Protein AF-A0AAC9S622-F1 (afdb_monomer)

pLDDT: mean 90.51, std 11.42, range [41.97, 98.75]

Secondary structure (DSSP, 8-state):
---HHHHHHHHHHHHHHHHHHHHHHS-SSPPPHHHHHHHHHHHHHHHHHHHHHHHHHTT-HHHHHHHHHHHHHHHHHHHHGGG-TTHHHHHHHHHTTSS-GGG-EEEETTEEEE--HHHHHHHHHHH-THHHHHHHHHHHHHTT-THHHHHHEEEEETTTTEEEE---SS-SS--GGGGHHHHHHHHHHHHHHHHHHHHHHHHTSPPPPP-PPP---

Solvent-accessible surface area (backbone atoms only — not comparable to full-atom values): 12354 Å² total; per-residue (Å²): 134,89,48,63,67,54,54,52,48,49,44,52,50,51,53,52,52,48,56,65,45,45,70,67,71,59,67,90,72,92,84,38,53,43,44,53,52,50,51,51,47,52,52,49,52,54,52,42,49,57,50,30,51,51,23,57,76,57,37,20,60,64,65,24,36,32,39,41,36,56,48,49,52,49,37,30,57,60,68,43,53,85,53,36,82,60,45,55,60,55,35,47,35,42,76,68,68,73,46,55,72,48,71,38,53,29,77,55,97,91,36,84,42,58,47,28,70,70,50,31,47,54,59,48,21,76,82,40,63,68,49,52,59,52,44,56,66,18,42,40,56,68,43,98,40,74,64,58,55,61,56,24,48,46,47,75,39,80,91,79,71,43,77,42,72,48,94,62,88,43,56,42,85,70,58,64,73,79,50,46,63,63,51,50,54,42,41,52,49,51,50,51,33,55,54,48,53,61,63,46,56,70,62,35,54,79,78,78,79,78,81,70,78,76,80,84,122

Sequence (217 aa):
MTTLKNRLTAIHGQEREFIKTANQDFTPGSMYLTHMFLLGAGQRTLSQSRGFRKMIEGKNFPSATILLRTQIDTAMRIHALPLIQDREDSMGRLMANQVQFDRLTTLEDGKQVRLTDAYLRKHLSMQYPWIDKVYAETSDFVHLSFRHLWTAIARVDDNTRTAHFMLSARDANRNEAEYFEVCEAFFEVSKIIYKMLRLSWGLARPPPPEESPATVS

Radius of gyration: 21.35 Å; Cα contacts (8 Å, |Δi|>4): 215; chains: 1; bounding box: 60×39×78 Å

Mean predicted aligned error: 5.94 Å

Structure (mmCIF, N/CA/C/O backbone):
data_AF-A0AAC9S622-F1
#
_entry.id   AF-A0AAC9S622-F1
#
loop_
_atom_site.group_PDB
_atom_site.id
_atom_site.type_symbol
_atom_site.label_atom_id
_atom_site.label_alt_id
_atom_site.label_comp_id
_atom_site.label_asym_id
_atom_site.label_entity_id
_atom_site.label_seq_id
_atom_site.pdbx_PDB_ins_code
_atom_site.Cartn_x
_atom_site.Cartn_y
_atom_site.Cartn_z
_atom_site.occupancy
_atom_site.B_iso_or_equiv
_atom_site.auth_seq_id
_atom_site.auth_comp_id
_atom_site.auth_asym_id
_atom_site.auth_atom_id
_atom_site.pdbx_PDB_model_num
ATOM 1 N N . MET A 1 1 ? 0.449 13.069 24.393 1.00 54.16 1 MET A N 1
ATOM 2 C CA . MET A 1 1 ? -0.160 11.851 23.813 1.00 54.16 1 MET A CA 1
ATOM 3 C C . MET A 1 1 ? -0.505 12.116 22.356 1.00 54.16 1 MET A C 1
ATOM 5 O O . MET A 1 1 ? -1.114 13.140 22.068 1.00 54.16 1 MET A O 1
ATOM 9 N N . THR A 1 2 ? -0.081 11.250 21.438 1.00 77.25 2 THR A N 1
ATOM 10 C CA . THR A 1 2 ? -0.393 11.361 20.004 1.00 77.25 2 THR A CA 1
ATOM 11 C C . THR A 1 2 ? -1.820 10.862 19.771 1.00 77.25 2 THR A C 1
ATOM 13 O O . THR A 1 2 ? -2.114 9.715 20.085 1.00 77.25 2 THR A O 1
ATOM 16 N N . THR A 1 3 ? -2.720 11.715 19.278 1.00 93.00 3 THR A N 1
ATOM 17 C CA . THR A 1 3 ? -4.131 11.358 19.021 1.00 93.00 3 THR A CA 1
ATOM 18 C C . THR A 1 3 ? -4.304 10.707 17.648 1.00 93.00 3 THR A C 1
ATOM 20 O O . THR A 1 3 ? -3.427 10.845 16.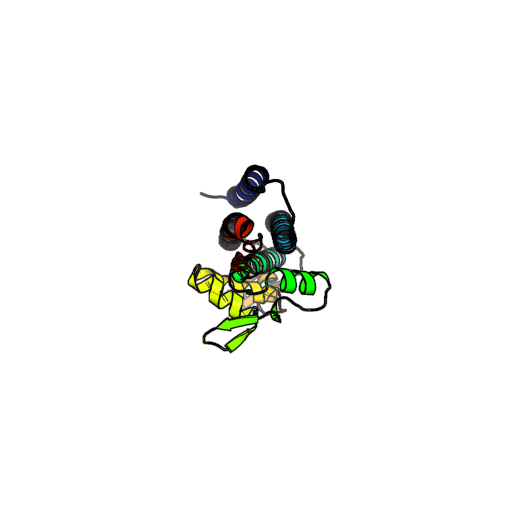784 1.00 93.00 3 THR A O 1
ATOM 23 N N . LEU A 1 4 ? -5.453 10.069 17.388 1.00 93.75 4 LEU A N 1
ATOM 24 C CA . LEU A 1 4 ? -5.762 9.554 16.046 1.00 93.75 4 LEU A CA 1
ATOM 25 C C . LEU A 1 4 ? -5.738 10.674 14.995 1.00 93.75 4 LEU A C 1
ATOM 27 O O . LEU A 1 4 ? -5.170 10.522 13.912 1.00 93.75 4 LEU A O 1
ATOM 31 N N . LYS A 1 5 ? -6.256 11.851 15.361 1.00 95.38 5 LYS A N 1
ATOM 32 C CA . LYS A 1 5 ? -6.219 13.064 14.533 1.00 95.38 5 LYS A CA 1
ATOM 33 C C . LYS A 1 5 ? -4.794 13.461 14.140 1.00 95.38 5 LYS A C 1
ATOM 35 O O . LYS A 1 5 ? -4.562 13.806 12.980 1.00 95.38 5 LYS A O 1
ATOM 40 N N . ASN A 1 6 ? -3.835 13.394 15.065 1.00 95.88 6 ASN A N 1
ATOM 41 C CA . ASN A 1 6 ? -2.437 13.722 14.771 1.00 95.88 6 ASN A CA 1
ATOM 42 C C . ASN A 1 6 ? -1.840 12.753 13.739 1.00 95.88 6 ASN A C 1
ATOM 44 O O . ASN A 1 6 ? -1.139 13.191 12.831 1.00 95.88 6 ASN A O 1
ATOM 48 N N . ARG A 1 7 ? -2.166 11.457 13.820 1.00 97.19 7 ARG A N 1
ATOM 49 C CA . ARG A 1 7 ? -1.679 10.439 12.870 1.00 97.19 7 ARG A CA 1
ATOM 50 C C . ARG A 1 7 ? -2.249 10.635 11.468 1.00 97.19 7 ARG A C 1
ATOM 52 O O . ARG A 1 7 ? -1.500 10.639 10.495 1.00 97.19 7 ARG A O 1
ATOM 59 N N . LEU A 1 8 ? -3.552 10.892 11.363 1.00 97.81 8 LEU A N 1
ATOM 60 C CA . LEU A 1 8 ? -4.195 11.224 10.085 1.00 97.81 8 LEU A CA 1
ATOM 61 C C . LEU A 1 8 ? -3.637 12.518 9.479 1.00 97.81 8 LEU A C 1
ATOM 63 O O . LEU A 1 8 ? -3.461 12.616 8.264 1.00 97.81 8 LEU A O 1
ATOM 67 N N . THR A 1 9 ? -3.317 13.494 10.332 1.00 97.81 9 THR A N 1
ATOM 68 C CA . THR A 1 9 ? -2.668 14.743 9.919 1.00 97.81 9 THR A CA 1
ATOM 69 C C . THR A 1 9 ? -1.255 14.487 9.396 1.00 97.81 9 THR A C 1
ATOM 71 O O . THR A 1 9 ? -0.883 15.072 8.383 1.00 97.81 9 THR A O 1
ATOM 74 N N . ALA A 1 10 ? -0.493 13.582 10.018 1.00 97.94 10 ALA A N 1
ATOM 75 C CA . ALA A 1 10 ? 0.834 13.191 9.544 1.00 97.94 10 ALA A CA 1
ATOM 76 C C . ALA A 1 10 ? 0.780 12.508 8.167 1.00 97.94 10 ALA A C 1
ATOM 78 O O . ALA A 1 10 ? 1.531 12.898 7.274 1.00 97.94 10 ALA A O 1
ATOM 79 N N . ILE A 1 11 ? -0.151 11.567 7.959 1.00 98.19 11 ILE A N 1
ATOM 80 C CA . ILE A 1 11 ? -0.374 10.923 6.650 1.00 98.19 11 ILE A CA 1
ATOM 81 C C . ILE A 1 11 ? -0.682 11.979 5.580 1.00 98.19 11 ILE A C 1
ATOM 83 O O . ILE A 1 11 ? -0.032 12.023 4.537 1.00 98.19 11 ILE A O 1
ATOM 87 N N . HIS A 1 12 ? -1.616 12.892 5.861 1.00 97.94 12 HIS A N 1
ATOM 88 C CA . HIS A 1 12 ? -1.960 13.966 4.929 1.00 97.94 12 HIS A CA 1
ATOM 89 C C . HIS A 1 12 ? -0.792 14.938 4.682 1.00 97.94 12 HIS A C 1
ATOM 91 O O . HIS A 1 12 ? -0.587 15.392 3.557 1.00 97.94 12 HIS A O 1
ATOM 97 N N . GLY A 1 13 ? 0.004 15.248 5.707 1.00 97.31 13 GLY A N 1
ATOM 98 C CA . GLY A 1 13 ? 1.219 16.050 5.563 1.00 97.31 13 GLY A CA 1
ATOM 99 C C . GLY A 1 13 ? 2.228 15.397 4.617 1.00 97.31 13 GLY A C 1
ATOM 100 O O . GLY A 1 13 ? 2.777 16.068 3.746 1.00 97.31 13 GLY A O 1
ATOM 101 N N . GLN A 1 14 ? 2.401 14.080 4.726 1.00 95.62 14 GLN A N 1
ATOM 102 C CA . GLN A 1 14 ? 3.283 13.310 3.854 1.00 95.62 14 GLN A CA 1
ATOM 103 C C . GLN A 1 14 ? 2.806 13.297 2.393 1.00 95.62 14 GLN A C 1
ATOM 105 O O . GLN A 1 14 ? 3.629 13.431 1.491 1.00 95.62 14 GLN A O 1
ATOM 110 N N . GLU A 1 15 ? 1.494 13.174 2.148 1.00 94.88 15 GLU A N 1
ATOM 111 C CA . GLU A 1 15 ? 0.900 13.311 0.804 1.00 94.88 15 GLU A CA 1
ATOM 112 C C . GLU A 1 15 ? 1.267 14.664 0.178 1.00 94.88 15 GLU A C 1
ATOM 114 O O . GLU A 1 15 ? 1.731 14.732 -0.960 1.00 94.88 15 GLU A O 1
ATOM 119 N N . ARG A 1 16 ? 1.082 15.751 0.937 1.00 94.94 16 ARG A N 1
ATOM 120 C CA . ARG A 1 16 ? 1.347 17.114 0.461 1.00 94.94 16 ARG A CA 1
ATOM 121 C C . ARG A 1 16 ? 2.819 17.338 0.154 1.00 94.94 16 ARG A C 1
ATOM 123 O O . ARG A 1 16 ? 3.132 17.951 -0.865 1.00 94.94 16 ARG A O 1
ATOM 130 N N . GLU A 1 17 ? 3.703 16.849 1.017 1.00 93.44 17 GLU A N 1
ATOM 131 C CA . GLU A 1 17 ? 5.142 16.971 0.801 1.00 93.44 17 GLU A CA 1
ATOM 132 C C . GLU A 1 17 ? 5.590 16.166 -0.421 1.00 93.44 17 GLU A C 1
ATOM 134 O O . GLU A 1 17 ? 6.358 16.670 -1.242 1.00 93.44 17 GLU A O 1
ATOM 139 N N . PHE A 1 18 ? 5.051 14.956 -0.607 1.00 92.50 18 PHE A N 1
ATOM 140 C CA . PHE A 1 18 ? 5.301 14.174 -1.814 1.00 92.50 18 PHE A CA 1
ATOM 141 C C . PHE A 1 18 ? 4.843 14.912 -3.073 1.00 92.50 18 PHE A C 1
ATOM 143 O O . PHE A 1 18 ? 5.638 15.060 -3.986 1.00 92.50 18 PHE A O 1
ATOM 150 N N . ILE A 1 19 ? 3.619 15.444 -3.122 1.00 91.38 19 ILE A N 1
ATOM 151 C CA . ILE A 1 19 ? 3.125 16.178 -4.305 1.00 91.38 19 ILE A CA 1
ATOM 152 C C . ILE A 1 19 ? 4.001 17.400 -4.608 1.00 91.38 19 ILE A C 1
ATOM 154 O O . ILE A 1 19 ? 4.356 17.647 -5.760 1.00 91.38 19 ILE A O 1
ATOM 158 N N . LYS A 1 20 ? 4.368 18.163 -3.571 1.00 90.12 20 LYS A N 1
ATOM 159 C CA . LYS A 1 20 ? 5.202 19.364 -3.704 1.00 90.12 20 LYS A CA 1
ATOM 160 C C . LYS A 1 20 ? 6.556 19.050 -4.344 1.00 90.12 20 LY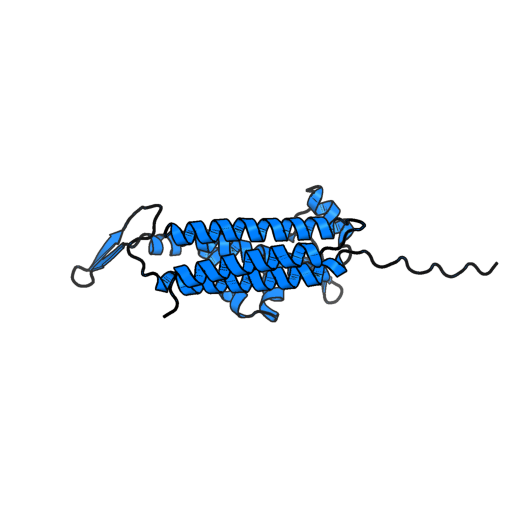S A C 1
ATOM 162 O O . LYS A 1 20 ? 7.020 19.802 -5.194 1.00 90.12 20 LYS A O 1
ATOM 167 N N . THR A 1 21 ? 7.173 17.956 -3.917 1.00 85.31 21 THR A N 1
ATOM 168 C CA . THR A 1 21 ? 8.512 17.542 -4.355 1.00 85.31 21 THR A CA 1
ATOM 169 C C . THR A 1 21 ? 8.486 16.732 -5.648 1.00 85.31 21 THR A C 1
ATOM 171 O O . THR A 1 21 ? 9.343 16.931 -6.496 1.00 85.31 21 THR A O 1
ATOM 174 N N . ALA A 1 22 ? 7.467 15.900 -5.873 1.00 83.00 22 ALA A N 1
ATOM 175 C CA . ALA A 1 22 ? 7.305 15.118 -7.098 1.00 83.00 22 ALA A CA 1
ATOM 176 C C . ALA A 1 22 ? 7.257 16.010 -8.345 1.00 83.00 22 ALA A C 1
ATOM 178 O O . ALA A 1 22 ? 7.894 15.691 -9.339 1.00 83.00 22 ALA A O 1
ATOM 179 N N . ASN A 1 23 ? 6.590 17.168 -8.278 1.00 72.56 23 ASN A N 1
ATOM 180 C CA . ASN A 1 23 ? 6.569 18.134 -9.385 1.00 72.56 23 ASN A CA 1
ATOM 181 C C . ASN A 1 23 ? 7.949 18.737 -9.711 1.00 72.56 23 ASN A C 1
ATOM 183 O O . ASN A 1 23 ? 8.132 19.272 -10.799 1.00 72.56 23 ASN A O 1
ATOM 187 N N . GLN A 1 24 ? 8.894 18.701 -8.768 1.00 75.69 24 GLN A N 1
ATOM 188 C CA . GLN A 1 24 ? 10.267 19.178 -8.957 1.00 75.69 24 GLN A CA 1
ATOM 189 C C . GLN A 1 24 ? 11.181 18.044 -9.435 1.00 75.69 24 GLN A C 1
ATOM 191 O O . GLN A 1 24 ? 12.006 18.246 -10.322 1.00 75.69 24 GLN A O 1
ATOM 196 N N . ASP A 1 25 ? 11.007 16.854 -8.859 1.00 74.19 25 ASP A N 1
ATOM 197 C CA . ASP A 1 25 ? 11.818 15.668 -9.141 1.00 74.19 25 ASP A CA 1
ATOM 198 C C . ASP A 1 25 ? 11.478 15.054 -10.512 1.00 74.19 25 ASP A C 1
ATOM 200 O O . ASP A 1 25 ? 12.345 14.512 -11.206 1.00 74.19 25 ASP A O 1
ATOM 204 N N . PHE A 1 26 ? 10.210 15.136 -10.927 1.00 81.94 26 PHE A N 1
ATOM 205 C CA . PHE A 1 26 ? 9.735 14.591 -12.195 1.00 81.94 26 PHE A CA 1
ATOM 206 C C . PHE A 1 26 ? 9.986 15.593 -13.319 1.00 81.94 26 PHE A C 1
ATOM 208 O O . PHE A 1 26 ? 9.173 16.457 -13.635 1.00 81.94 26 PHE A O 1
ATOM 215 N N . THR A 1 27 ? 11.175 15.474 -13.903 1.00 72.12 27 THR A N 1
ATOM 216 C CA . THR A 1 27 ? 11.644 16.355 -14.977 1.00 72.12 27 THR A CA 1
ATOM 217 C C . THR A 1 27 ? 10.859 16.163 -16.285 1.00 72.12 27 THR A C 1
ATOM 219 O O . THR A 1 27 ? 10.569 15.023 -16.660 1.00 72.12 27 THR A O 1
ATOM 222 N N . PRO A 1 28 ? 10.548 17.251 -17.020 1.00 66.75 28 PRO A N 1
ATOM 223 C CA . PRO A 1 28 ? 10.016 17.163 -18.379 1.00 66.75 28 PRO A CA 1
ATOM 224 C C . PRO A 1 28 ? 10.981 16.424 -19.317 1.00 66.75 28 PRO A C 1
ATOM 226 O O . PRO A 1 28 ? 12.195 16.619 -19.244 1.00 66.75 28 PRO A O 1
ATOM 229 N N . GLY A 1 29 ? 10.453 15.599 -20.221 1.00 72.06 29 GLY A N 1
ATOM 230 C CA . GLY A 1 29 ? 11.256 14.853 -21.191 1.00 72.06 29 GLY A CA 1
ATOM 231 C C . GLY A 1 29 ? 10.484 13.705 -21.836 1.00 72.06 29 GLY A C 1
ATOM 232 O O . GLY A 1 29 ? 9.265 13.606 -21.690 1.00 72.06 29 GLY A O 1
ATOM 233 N N . SER A 1 30 ? 11.202 12.830 -22.546 1.00 75.12 30 SER A N 1
ATOM 234 C CA . SER A 1 30 ? 10.623 11.622 -23.138 1.00 75.12 30 SER A CA 1
ATOM 235 C C . SER A 1 30 ? 10.000 10.739 -22.058 1.00 75.12 30 SER A C 1
ATOM 237 O O . SER A 1 30 ? 10.673 10.310 -21.120 1.00 75.12 30 SER A O 1
ATOM 239 N N . MET A 1 31 ? 8.708 10.466 -22.209 1.00 83.38 31 MET A N 1
ATOM 240 C CA . MET A 1 31 ? 7.947 9.600 -21.319 1.00 83.38 31 MET A CA 1
ATOM 241 C C . MET A 1 31 ? 7.994 8.162 -21.826 1.00 83.38 31 MET A C 1
ATOM 243 O O . MET A 1 31 ? 7.543 7.869 -22.930 1.00 83.38 31 MET A O 1
ATOM 247 N N . TYR A 1 32 ? 8.520 7.277 -20.988 1.00 89.81 32 TYR A N 1
ATOM 248 C CA . TYR A 1 32 ? 8.590 5.838 -21.248 1.00 89.81 32 TYR A CA 1
ATOM 249 C C . TYR A 1 32 ? 7.464 5.099 -20.518 1.00 89.81 32 TYR A C 1
ATOM 251 O O . TYR A 1 32 ? 6.849 5.643 -19.593 1.00 89.81 32 TYR A O 1
ATOM 259 N N . LEU A 1 33 ? 7.193 3.849 -20.885 1.00 92.62 33 LEU A N 1
ATOM 260 C CA . LEU A 1 33 ? 6.103 3.078 -20.287 1.00 92.62 33 LEU A CA 1
ATOM 261 C C . LEU A 1 33 ? 6.367 2.792 -18.806 1.00 92.62 33 LEU A C 1
ATOM 263 O O . LEU A 1 33 ? 5.437 2.820 -17.999 1.00 92.62 33 LEU A O 1
ATOM 267 N N . THR A 1 34 ? 7.630 2.647 -18.396 1.00 92.25 34 THR A N 1
ATOM 268 C CA . THR A 1 34 ? 7.958 2.573 -16.963 1.00 92.25 34 THR A CA 1
ATOM 269 C C . THR A 1 34 ? 7.609 3.868 -16.221 1.00 92.25 34 THR A C 1
ATOM 271 O O . THR A 1 34 ? 7.108 3.802 -15.099 1.00 92.25 34 THR A O 1
ATOM 274 N N . HIS A 1 35 ? 7.789 5.047 -16.831 1.00 92.12 35 HIS A N 1
ATOM 275 C CA . HIS A 1 35 ? 7.369 6.311 -16.207 1.00 92.12 35 HIS A CA 1
ATOM 276 C C . HIS A 1 35 ? 5.849 6.345 -16.021 1.00 92.12 35 HIS A C 1
ATOM 278 O O . HIS A 1 35 ? 5.364 6.699 -14.949 1.00 92.12 35 HIS A O 1
ATOM 284 N N . MET A 1 36 ? 5.093 5.909 -17.031 1.00 92.25 36 MET A N 1
ATOM 285 C CA . MET A 1 36 ? 3.632 5.809 -16.953 1.00 92.25 36 MET A CA 1
ATOM 286 C C . MET A 1 36 ? 3.185 4.855 -15.834 1.00 92.25 36 MET A C 1
ATOM 288 O O . MET A 1 36 ? 2.275 5.182 -15.069 1.00 92.25 36 MET A O 1
ATOM 292 N N . PHE A 1 37 ? 3.859 3.711 -15.675 1.00 94.56 37 PHE A N 1
ATOM 293 C CA . PHE A 1 37 ? 3.607 2.785 -14.569 1.00 94.56 37 PHE A CA 1
ATOM 294 C C . PHE A 1 37 ? 3.862 3.438 -13.200 1.00 94.56 37 PHE A C 1
ATOM 296 O O . PHE A 1 37 ? 3.026 3.331 -12.299 1.00 94.56 37 PHE A O 1
ATOM 303 N N . LEU A 1 38 ? 4.977 4.162 -13.046 1.00 94.25 38 LEU A N 1
ATOM 304 C CA . LEU A 1 38 ? 5.320 4.888 -11.816 1.00 94.25 38 LEU A CA 1
ATOM 305 C C . LEU A 1 38 ? 4.315 6.001 -11.492 1.00 94.25 38 LEU A C 1
ATOM 307 O O . LEU A 1 38 ? 3.927 6.151 -10.333 1.00 94.25 38 LEU A O 1
ATOM 311 N N . LEU A 1 39 ? 3.845 6.746 -12.497 1.00 93.06 39 LEU A N 1
ATOM 312 C CA . LEU A 1 39 ? 2.782 7.741 -12.320 1.00 93.06 39 LEU A CA 1
ATOM 313 C C . LEU A 1 39 ? 1.476 7.087 -11.864 1.00 93.06 39 LEU A C 1
ATOM 315 O O . LEU A 1 39 ? 0.841 7.575 -10.929 1.00 93.06 39 LEU A O 1
ATOM 319 N N . GLY A 1 40 ? 1.102 5.952 -12.461 1.00 94.94 40 GLY A N 1
ATOM 320 C CA . GLY A 1 40 ? -0.048 5.160 -12.024 1.00 94.94 40 GLY A CA 1
ATOM 321 C C . GLY A 1 40 ? 0.090 4.680 -10.578 1.00 94.94 40 GLY A C 1
ATOM 322 O O . GLY A 1 40 ? -0.859 4.774 -9.797 1.00 94.94 40 GLY A O 1
ATOM 323 N N . ALA A 1 41 ? 1.285 4.234 -10.187 1.00 96.75 41 ALA A N 1
ATOM 324 C CA . ALA A 1 41 ? 1.580 3.840 -8.815 1.00 96.75 41 ALA A CA 1
ATOM 325 C C . ALA A 1 41 ? 1.463 5.027 -7.841 1.00 96.75 41 ALA A C 1
ATOM 327 O O . ALA A 1 41 ? 0.788 4.908 -6.820 1.00 96.75 41 ALA A O 1
ATOM 328 N N . GLY A 1 42 ? 2.015 6.196 -8.185 1.00 96.06 42 GLY A N 1
ATOM 329 C CA . GLY A 1 42 ? 1.866 7.426 -7.399 1.00 96.06 42 GLY A CA 1
ATOM 330 C C . GLY A 1 42 ? 0.406 7.874 -7.256 1.00 96.06 42 GLY A C 1
ATOM 331 O O . GLY A 1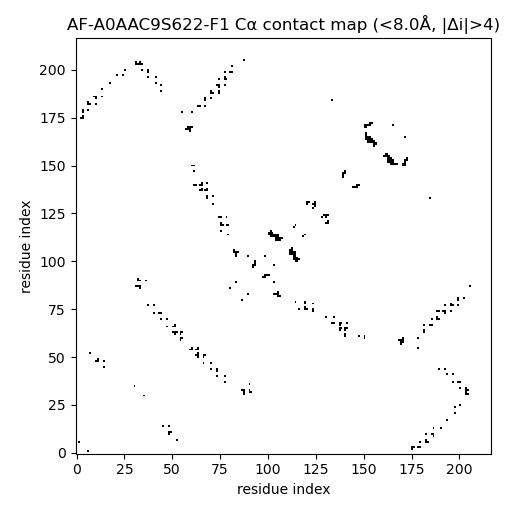 42 ? -0.052 8.161 -6.147 1.00 96.06 42 GLY A O 1
ATOM 332 N N . GLN A 1 43 ? -0.360 7.853 -8.351 1.00 96.25 43 GLN A N 1
ATOM 333 C CA . GLN A 1 43 ? -1.792 8.170 -8.347 1.00 96.25 43 GLN A CA 1
ATOM 334 C C . GLN A 1 43 ? -2.586 7.202 -7.459 1.00 96.25 43 GLN A C 1
ATOM 336 O O . GLN A 1 43 ? -3.439 7.635 -6.673 1.00 96.25 43 GLN A O 1
ATOM 341 N N . ARG A 1 44 ? -2.299 5.896 -7.549 1.00 97.75 44 ARG A N 1
ATOM 342 C CA . ARG A 1 44 ? -2.900 4.863 -6.694 1.00 97.75 44 ARG A CA 1
ATOM 343 C C . ARG A 1 44 ? -2.591 5.132 -5.224 1.00 97.75 44 ARG A C 1
ATOM 345 O O . ARG A 1 44 ? -3.520 5.145 -4.421 1.00 97.75 44 ARG A O 1
ATOM 352 N N . THR A 1 45 ? -1.335 5.416 -4.887 1.00 98.12 45 THR A N 1
ATOM 353 C CA . THR A 1 45 ? -0.884 5.698 -3.515 1.00 98.12 45 THR A CA 1
ATOM 354 C C . THR A 1 45 ? -1.596 6.896 -2.899 1.00 98.12 45 THR A C 1
ATOM 356 O O . THR A 1 45 ? -2.094 6.794 -1.777 1.00 98.12 45 THR A O 1
ATOM 359 N N . LEU A 1 46 ? -1.722 8.005 -3.631 1.00 97.81 46 LEU A N 1
ATOM 360 C CA . LEU A 1 46 ? -2.448 9.194 -3.165 1.00 97.81 46 LEU A CA 1
ATOM 361 C C . LEU A 1 46 ? -3.951 8.925 -2.997 1.00 97.81 46 LEU A C 1
ATOM 363 O O . LEU A 1 46 ? -4.557 9.320 -1.997 1.00 97.81 46 LEU A O 1
ATOM 367 N N . SER A 1 47 ? -4.551 8.207 -3.949 1.00 98.19 47 SER A N 1
ATOM 368 C CA . SER A 1 47 ? -5.976 7.852 -3.912 1.00 98.19 47 SER A CA 1
ATOM 369 C C . SER A 1 47 ? -6.299 6.933 -2.730 1.00 98.19 47 SER A C 1
ATOM 371 O O . SER A 1 47 ? -7.260 7.175 -1.995 1.00 98.19 47 SER A O 1
ATOM 373 N N . GLN A 1 48 ? -5.463 5.917 -2.500 1.00 98.31 48 GLN A N 1
ATOM 374 C CA . GLN A 1 48 ? -5.578 5.008 -1.359 1.00 98.31 48 GLN A CA 1
ATOM 375 C C . GLN A 1 48 ? -5.358 5.734 -0.038 1.00 98.31 48 GLN A C 1
ATOM 377 O O . GLN A 1 48 ? -6.099 5.479 0.903 1.00 98.31 48 GLN A O 1
ATOM 382 N N . SER A 1 49 ? -4.421 6.682 0.028 1.00 98.38 49 SER A N 1
ATOM 383 C CA . SER A 1 49 ? -4.187 7.484 1.232 1.00 98.38 49 SER A CA 1
ATOM 384 C C . SER A 1 49 ? -5.412 8.308 1.624 1.00 98.38 49 SER A C 1
ATOM 386 O O . SER A 1 49 ? -5.866 8.265 2.772 1.00 98.38 49 SER A O 1
ATOM 388 N N . ARG A 1 50 ? -6.045 8.975 0.650 1.00 98.50 50 ARG A N 1
ATOM 389 C CA . ARG A 1 50 ? -7.320 9.671 0.873 1.00 98.50 50 ARG A CA 1
ATOM 390 C C . ARG A 1 50 ? -8.410 8.714 1.363 1.00 98.50 50 ARG A C 1
ATOM 392 O O . ARG A 1 50 ? -9.111 9.043 2.321 1.00 98.50 50 ARG A O 1
ATOM 399 N N . GLY A 1 51 ? -8.558 7.555 0.720 1.00 98.56 51 GLY A N 1
ATOM 400 C CA . GLY A 1 51 ? -9.533 6.534 1.112 1.00 98.56 51 GLY A CA 1
ATOM 401 C C . GLY A 1 51 ? -9.288 6.006 2.526 1.00 98.56 51 GLY A C 1
ATOM 402 O O . GLY A 1 51 ? -10.213 5.950 3.331 1.00 98.56 51 GLY A O 1
ATOM 403 N N . PHE A 1 52 ? -8.033 5.709 2.857 1.00 98.75 52 PHE A N 1
ATOM 404 C CA . PHE A 1 52 ? -7.614 5.166 4.144 1.00 98.75 52 PHE A CA 1
ATOM 405 C C . PHE A 1 52 ? -7.985 6.119 5.272 1.00 98.75 52 PHE A C 1
ATOM 407 O O . PHE A 1 52 ? -8.665 5.723 6.217 1.00 98.75 52 PHE A O 1
ATOM 414 N N . ARG A 1 53 ? -7.647 7.407 5.127 1.00 98.44 53 ARG A N 1
ATOM 415 C CA . ARG A 1 53 ? -8.023 8.430 6.111 1.00 98.44 53 ARG A CA 1
ATOM 416 C C . ARG A 1 53 ? -9.537 8.484 6.324 1.00 98.44 53 ARG A C 1
ATOM 418 O O . ARG A 1 53 ? -9.976 8.546 7.467 1.00 98.44 53 ARG A O 1
ATOM 425 N N . LYS A 1 54 ? -10.337 8.384 5.254 1.00 98.38 54 LYS A N 1
ATOM 426 C CA . LYS A 1 54 ? -11.806 8.329 5.362 1.00 98.38 54 LYS A CA 1
ATOM 427 C C . LYS A 1 54 ? -12.319 7.083 6.073 1.00 98.38 54 LYS A C 1
ATOM 429 O O . LYS A 1 54 ? -13.266 7.201 6.846 1.00 98.38 54 LYS A O 1
ATOM 434 N N . MET A 1 55 ? -11.699 5.925 5.864 1.00 98.12 55 MET A N 1
ATOM 435 C CA . MET A 1 55 ? -12.074 4.704 6.580 1.00 98.12 55 MET A CA 1
ATOM 436 C C . MET A 1 55 ? -11.765 4.816 8.076 1.00 98.12 55 MET A C 1
ATOM 438 O O . MET A 1 55 ? -12.615 4.492 8.900 1.00 98.12 55 MET A O 1
ATOM 442 N N . ILE A 1 56 ? -10.604 5.364 8.443 1.00 97.62 56 ILE A N 1
ATOM 443 C CA . ILE A 1 56 ? -10.243 5.586 9.850 1.00 97.62 56 ILE A CA 1
ATOM 444 C C . ILE A 1 56 ? -11.167 6.623 10.513 1.00 97.62 56 ILE A C 1
ATOM 446 O O . ILE A 1 56 ? -11.690 6.367 11.595 1.00 97.62 56 ILE A O 1
ATOM 450 N N . GLU A 1 57 ? -11.446 7.757 9.856 1.00 96.19 57 GLU A N 1
ATOM 451 C CA . GLU A 1 57 ? -12.417 8.764 10.335 1.00 96.19 57 GLU A CA 1
ATOM 452 C C . GLU A 1 57 ? -13.821 8.161 10.527 1.00 96.19 57 GLU A C 1
ATOM 454 O O . GLU A 1 57 ? -14.524 8.472 11.492 1.00 96.19 57 GLU A O 1
ATOM 459 N N . GLY A 1 58 ? -14.223 7.271 9.617 1.00 95.62 58 GLY A N 1
ATOM 460 C CA . GLY A 1 58 ? -15.493 6.552 9.665 1.00 95.62 58 GLY A CA 1
ATOM 461 C C . GLY A 1 58 ? -15.569 5.472 10.744 1.00 95.62 58 GLY A C 1
ATOM 462 O O . GLY A 1 58 ? -16.671 4.978 10.999 1.00 95.62 58 GLY A O 1
ATOM 463 N N . LYS A 1 59 ? -14.446 5.148 11.407 1.00 94.50 59 LYS A N 1
ATOM 464 C CA . LYS A 1 59 ? -14.283 3.955 12.251 1.00 94.50 59 LYS A CA 1
ATOM 465 C C . LYS A 1 59 ? -14.613 2.684 11.465 1.00 94.50 59 LYS A C 1
ATOM 467 O O . LYS A 1 59 ? -15.532 1.968 11.823 1.00 94.50 59 LYS A O 1
ATOM 472 N N . ASN A 1 60 ? -13.961 2.480 10.325 1.00 95.25 60 ASN A N 1
ATOM 473 C CA . ASN A 1 60 ? -14.113 1.293 9.486 1.00 95.25 60 ASN A CA 1
ATOM 474 C C . ASN A 1 60 ? -12.749 0.618 9.319 1.00 95.25 60 ASN A C 1
ATOM 476 O O . ASN A 1 60 ? -12.061 0.775 8.305 1.00 95.25 60 ASN A O 1
ATOM 480 N N . PHE A 1 61 ? -12.336 -0.097 10.360 1.00 94.81 61 PHE A N 1
ATOM 481 C CA . PHE A 1 61 ? -11.060 -0.791 10.424 1.00 94.81 61 PHE A CA 1
ATOM 482 C C . PHE A 1 61 ? -10.900 -1.866 9.337 1.00 94.81 61 PHE A C 1
ATOM 484 O O . PHE A 1 61 ? -9.848 -1.851 8.696 1.00 94.81 61 PHE A O 1
ATOM 491 N N . PRO A 1 62 ? -11.894 -2.737 9.044 1.00 94.56 62 PRO A N 1
ATOM 492 C CA . PRO A 1 62 ? -11.760 -3.737 7.979 1.00 94.56 62 PRO A CA 1
ATOM 493 C C . PRO A 1 62 ? -11.452 -3.125 6.609 1.00 94.56 62 PRO A C 1
ATOM 495 O O . PRO A 1 62 ? -10.568 -3.585 5.894 1.00 94.56 62 PRO A O 1
ATOM 498 N N . SER A 1 63 ? -12.135 -2.040 6.235 1.00 96.38 63 SER A N 1
ATOM 499 C CA . SER A 1 63 ? -11.854 -1.379 4.953 1.00 96.38 63 SER A CA 1
ATOM 500 C C . SER A 1 63 ? -10.500 -0.669 4.965 1.00 96.38 63 SER A C 1
ATOM 502 O O . SER A 1 63 ? -9.797 -0.643 3.953 1.00 96.38 63 SER A O 1
ATOM 504 N N . ALA A 1 64 ? -10.102 -0.094 6.105 1.00 97.69 64 ALA A N 1
ATOM 505 C CA . ALA A 1 64 ? -8.800 0.551 6.242 1.00 97.69 64 ALA A CA 1
ATOM 506 C C . ALA A 1 64 ? -7.639 -0.450 6.100 1.00 97.69 64 ALA A C 1
ATOM 508 O O . ALA A 1 64 ? -6.640 -0.139 5.448 1.00 97.69 64 ALA A O 1
ATOM 509 N N . THR A 1 65 ? -7.764 -1.659 6.654 1.00 96.94 65 THR A N 1
ATOM 510 C CA . THR A 1 65 ? -6.727 -2.699 6.558 1.00 96.94 65 THR A CA 1
ATOM 511 C C . THR A 1 65 ? -6.585 -3.234 5.136 1.00 96.94 65 THR A C 1
ATOM 513 O O . THR A 1 65 ? -5.458 -3.440 4.689 1.00 96.94 65 THR A O 1
ATOM 516 N N . ILE A 1 66 ? -7.680 -3.355 4.377 1.00 97.88 66 ILE A N 1
ATOM 517 C CA . ILE A 1 66 ? -7.630 -3.667 2.937 1.00 97.88 66 ILE A CA 1
ATOM 518 C C . ILE A 1 66 ? -6.834 -2.593 2.186 1.00 97.88 66 ILE A C 1
ATOM 520 O O . ILE A 1 66 ? -5.962 -2.910 1.373 1.00 97.88 66 ILE A O 1
ATOM 524 N N . LEU A 1 67 ? -7.074 -1.311 2.475 1.00 98.62 67 LEU A N 1
ATOM 525 C CA . LEU A 1 67 ? -6.324 -0.225 1.841 1.00 98.62 67 LEU A CA 1
ATOM 526 C C . LEU A 1 67 ? -4.834 -0.279 2.198 1.00 98.62 67 LEU A C 1
ATOM 528 O O . LEU A 1 67 ? -4.009 -0.144 1.296 1.00 98.62 67 LEU A O 1
ATOM 532 N N . LEU A 1 68 ? -4.479 -0.575 3.452 1.00 98.75 68 LEU A N 1
ATOM 533 C CA . LEU A 1 68 ? -3.090 -0.830 3.851 1.00 98.75 68 LEU A CA 1
ATOM 534 C C . LEU A 1 68 ? -2.477 -2.010 3.083 1.00 98.75 68 LEU A C 1
ATOM 536 O O . LEU A 1 68 ? -1.392 -1.865 2.517 1.00 98.75 68 LEU A O 1
ATOM 540 N N . ARG A 1 69 ? -3.185 -3.142 2.981 1.00 98.25 69 ARG A N 1
ATOM 541 C CA . ARG A 1 69 ? -2.757 -4.309 2.192 1.00 98.25 69 ARG A CA 1
ATOM 542 C C . ARG A 1 69 ? -2.422 -3.863 0.758 1.00 98.25 69 ARG A C 1
ATOM 544 O O . ARG A 1 69 ? -1.353 -4.166 0.219 1.00 98.25 69 ARG A O 1
ATOM 551 N N . THR A 1 70 ? -3.335 -3.142 0.113 1.00 98.12 70 THR A N 1
ATOM 552 C CA . THR A 1 70 ? -3.162 -2.720 -1.286 1.00 98.12 70 THR A CA 1
ATOM 553 C C . THR A 1 70 ? -2.115 -1.615 -1.472 1.00 98.12 70 THR A C 1
ATOM 555 O O . THR A 1 70 ? -1.567 -1.471 -2.566 1.00 98.12 70 THR A O 1
ATOM 558 N N . GLN A 1 71 ? -1.788 -0.868 -0.418 1.00 98.56 71 GLN A N 1
ATOM 559 C CA . GLN A 1 71 ? -0.669 0.070 -0.409 1.00 98.56 71 GLN A CA 1
ATOM 560 C C . GLN A 1 71 ? 0.662 -0.702 -0.385 1.00 98.56 71 GLN A C 1
ATOM 562 O O . GLN A 1 71 ? 1.565 -0.388 -1.160 1.00 98.56 71 GLN A O 1
ATOM 567 N N . ILE A 1 72 ? 0.755 -1.788 0.398 1.00 98.62 72 ILE A N 1
ATOM 568 C CA . ILE A 1 72 ? 1.910 -2.707 0.383 1.00 98.62 72 ILE A CA 1
ATOM 569 C C . ILE A 1 72 ? 2.095 -3.348 -1.003 1.00 98.62 72 ILE A C 1
ATOM 571 O O . ILE A 1 72 ? 3.225 -3.425 -1.476 1.00 98.62 72 ILE A O 1
ATOM 575 N N . ASP A 1 73 ? 1.017 -3.708 -1.714 1.00 98.12 73 ASP A N 1
ATOM 576 C CA . ASP A 1 73 ? 1.097 -4.133 -3.131 1.00 98.12 73 ASP A CA 1
ATOM 577 C C . ASP A 1 73 ? 1.832 -3.127 -4.007 1.00 98.12 73 ASP A C 1
ATOM 579 O O . ASP A 1 73 ? 2.658 -3.497 -4.841 1.00 98.12 73 ASP A O 1
ATOM 583 N N . THR A 1 74 ? 1.490 -1.846 -3.858 1.00 98.44 74 THR A N 1
ATOM 584 C CA . THR A 1 74 ? 2.119 -0.786 -4.645 1.00 98.44 74 THR A CA 1
ATOM 585 C C . THR A 1 74 ? 3.614 -0.743 -4.353 1.00 98.44 74 THR A C 1
ATOM 587 O O . THR A 1 74 ? 4.417 -0.718 -5.284 1.00 98.44 74 THR A O 1
ATOM 590 N N . ALA A 1 75 ? 3.991 -0.805 -3.072 1.00 98.44 75 ALA A N 1
ATOM 591 C CA . ALA A 1 75 ? 5.387 -0.839 -2.650 1.00 98.44 75 ALA A CA 1
ATOM 592 C C . ALA A 1 75 ? 6.140 -2.031 -3.261 1.00 98.44 75 ALA A C 1
ATOM 594 O O . ALA A 1 75 ? 7.197 -1.841 -3.859 1.00 98.44 75 ALA A O 1
ATOM 595 N N . MET A 1 76 ? 5.565 -3.233 -3.177 1.00 98.38 76 MET A N 1
ATOM 596 C CA . MET A 1 76 ? 6.135 -4.465 -3.729 1.00 98.38 76 MET A CA 1
ATOM 597 C C . MET A 1 76 ? 6.387 -4.371 -5.236 1.00 98.38 76 MET A C 1
ATOM 599 O O . MET A 1 76 ? 7.462 -4.733 -5.709 1.00 98.38 76 MET A O 1
ATOM 603 N N . ARG A 1 77 ? 5.420 -3.852 -6.000 1.00 97.50 77 ARG A N 1
ATOM 604 C CA . ARG A 1 77 ? 5.536 -3.759 -7.463 1.00 97.50 77 ARG A CA 1
ATOM 605 C C . ARG A 1 77 ? 6.547 -2.711 -7.916 1.00 97.50 77 ARG A C 1
ATOM 607 O O . ARG A 1 77 ? 7.269 -2.962 -8.874 1.00 97.50 77 ARG A O 1
ATOM 614 N N . ILE A 1 78 ? 6.641 -1.568 -7.231 1.00 97.06 78 ILE A N 1
ATOM 615 C CA . ILE A 1 78 ? 7.692 -0.579 -7.527 1.00 97.06 78 ILE A CA 1
ATOM 616 C C . ILE A 1 78 ? 9.068 -1.167 -7.187 1.00 97.06 78 ILE A C 1
ATOM 618 O O . ILE A 1 78 ? 9.998 -1.042 -7.980 1.00 97.06 78 ILE A O 1
ATOM 622 N N . HIS A 1 79 ? 9.188 -1.850 -6.044 1.00 96.38 79 HIS A N 1
ATOM 623 C CA . HIS A 1 79 ? 10.437 -2.482 -5.609 1.00 96.38 79 HIS A CA 1
ATOM 624 C C . HIS A 1 79 ? 10.949 -3.547 -6.592 1.00 96.38 79 HIS A C 1
ATOM 626 O O . HIS A 1 79 ? 12.149 -3.784 -6.670 1.00 96.38 79 HIS A O 1
ATOM 632 N N . ALA A 1 80 ? 10.053 -4.160 -7.367 1.00 95.06 80 ALA A N 1
ATOM 633 C CA . ALA A 1 80 ? 10.391 -5.164 -8.369 1.00 95.06 80 ALA A CA 1
ATOM 634 C C . ALA A 1 80 ? 10.949 -4.588 -9.678 1.00 95.06 80 ALA A C 1
ATOM 636 O O . ALA A 1 80 ? 11.566 -5.325 -10.440 1.00 95.06 80 ALA A O 1
ATOM 637 N N . LEU A 1 81 ? 10.726 -3.299 -9.971 1.00 93.88 81 LEU A N 1
ATOM 638 C CA . LEU A 1 81 ? 11.105 -2.704 -11.259 1.00 93.88 81 LEU A CA 1
ATOM 639 C C . LEU A 1 81 ? 12.586 -2.891 -11.625 1.00 93.88 81 LEU A C 1
ATOM 641 O O . LEU A 1 81 ? 12.845 -3.209 -12.784 1.00 93.88 81 LEU A O 1
ATOM 645 N N . PRO A 1 82 ? 13.556 -2.755 -10.697 1.00 91.69 82 PRO A N 1
ATOM 646 C CA . PRO A 1 82 ? 14.966 -2.996 -11.004 1.00 91.69 82 PRO A CA 1
ATOM 647 C C . PRO A 1 82 ? 15.299 -4.466 -11.307 1.00 91.69 82 PRO A C 1
ATOM 649 O O . PRO A 1 82 ? 16.369 -4.737 -11.837 1.00 91.69 82 PRO A O 1
ATOM 652 N N . LEU A 1 83 ? 14.417 -5.409 -10.954 1.00 91.62 83 LEU A N 1
ATOM 653 C CA . LEU A 1 83 ? 14.607 -6.846 -11.188 1.00 91.62 83 LEU A CA 1
ATOM 654 C C . LEU A 1 83 ? 14.145 -7.269 -12.592 1.00 91.62 83 LEU A C 1
ATOM 656 O O . LEU A 1 83 ? 14.521 -8.331 -13.076 1.00 91.62 83 LEU A O 1
ATOM 660 N N . ILE A 1 84 ? 13.314 -6.461 -13.253 1.00 91.50 84 ILE A N 1
ATOM 661 C CA . ILE A 1 84 ? 12.815 -6.751 -14.599 1.00 91.50 84 ILE A CA 1
ATOM 662 C C . ILE A 1 84 ? 13.892 -6.330 -15.606 1.00 91.50 84 ILE A C 1
ATOM 664 O O . ILE A 1 84 ? 14.301 -5.172 -15.621 1.00 91.50 84 ILE A O 1
ATOM 668 N N . GLN A 1 85 ? 14.351 -7.251 -16.453 1.00 85.81 85 GLN A N 1
ATOM 669 C CA . GLN A 1 85 ? 15.426 -6.974 -17.416 1.00 85.81 85 GLN A CA 1
ATOM 670 C C . GLN A 1 85 ? 14.928 -6.173 -18.626 1.00 85.81 85 GLN A C 1
ATOM 672 O O . GLN A 1 85 ? 15.504 -5.150 -18.987 1.00 85.81 85 GLN A O 1
ATOM 677 N N . ASP A 1 86 ? 13.811 -6.591 -19.214 1.00 88.75 86 ASP A N 1
ATOM 678 C CA . ASP A 1 86 ? 13.188 -6.020 -20.411 1.00 88.75 86 ASP A CA 1
ATOM 679 C C . ASP A 1 86 ? 12.070 -5.026 -20.054 1.00 88.75 86 ASP A C 1
ATOM 681 O O . ASP A 1 86 ? 10.973 -5.065 -20.609 1.00 88.75 86 ASP A O 1
ATOM 685 N N . ARG A 1 87 ? 12.335 -4.127 -19.095 1.00 91.31 87 ARG A N 1
ATOM 686 C CA . ARG A 1 87 ? 11.309 -3.295 -18.431 1.00 91.31 87 ARG A CA 1
ATOM 687 C C . ARG A 1 87 ? 10.314 -2.649 -19.388 1.0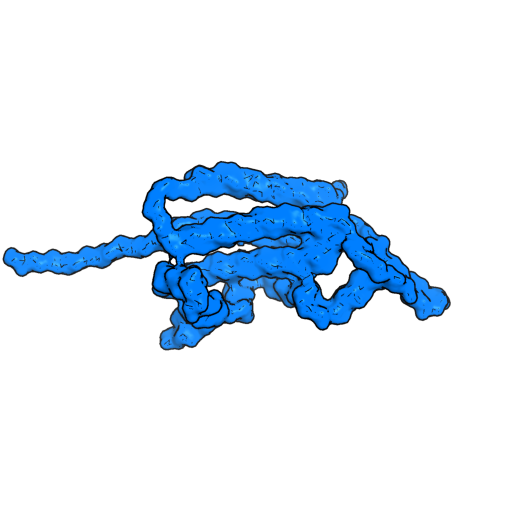0 91.31 87 ARG A C 1
ATOM 689 O O . ARG A 1 87 ? 9.122 -2.733 -19.137 1.00 91.31 87 ARG A O 1
ATOM 696 N N . GLU A 1 88 ? 10.780 -2.002 -20.454 1.00 91.62 88 GLU A N 1
ATOM 697 C CA . GLU A 1 88 ? 9.889 -1.298 -21.384 1.00 91.62 88 GLU A CA 1
ATOM 698 C C . GLU A 1 88 ? 8.975 -2.248 -22.170 1.00 91.62 88 GLU A C 1
ATOM 700 O O . GLU A 1 88 ? 7.781 -1.968 -22.271 1.00 91.62 88 GLU A O 1
ATOM 705 N N . ASP A 1 89 ? 9.483 -3.392 -22.642 1.00 93.56 89 ASP A N 1
ATOM 706 C CA . ASP A 1 89 ? 8.649 -4.421 -23.283 1.00 93.56 89 ASP A CA 1
ATOM 707 C C . ASP A 1 89 ? 7.651 -5.012 -22.281 1.00 93.56 89 ASP A C 1
ATOM 709 O O . ASP A 1 89 ? 6.443 -5.044 -22.529 1.00 93.56 89 ASP A O 1
ATOM 713 N N . SER A 1 90 ? 8.138 -5.368 -21.090 1.00 94.44 90 SER A N 1
ATOM 714 C CA . SER A 1 90 ? 7.318 -5.845 -19.979 1.00 94.44 90 SER A CA 1
ATOM 715 C C . SER A 1 90 ? 6.187 -4.862 -19.633 1.00 94.44 90 SER A C 1
ATOM 717 O O . SER A 1 90 ? 5.033 -5.275 -19.490 1.00 94.44 90 SER A O 1
ATOM 719 N N . MET A 1 91 ? 6.469 -3.555 -19.545 1.00 94.75 91 MET A N 1
ATOM 720 C CA . MET A 1 91 ? 5.445 -2.527 -19.313 1.00 94.75 91 MET A CA 1
ATOM 721 C C . MET A 1 91 ? 4.483 -2.390 -20.501 1.00 94.75 91 MET A C 1
ATOM 723 O O . MET A 1 91 ? 3.280 -2.243 -20.281 1.00 94.75 91 MET A O 1
ATOM 727 N N . GLY A 1 92 ? 4.970 -2.494 -21.740 1.00 95.62 92 GLY A N 1
ATOM 728 C CA . GLY A 1 92 ? 4.133 -2.520 -22.945 1.00 95.62 92 GLY A CA 1
ATOM 729 C C . GLY A 1 92 ? 3.129 -3.661 -22.931 1.00 95.62 92 GLY A C 1
ATOM 730 O O . GLY A 1 92 ? 1.928 -3.438 -23.092 1.00 95.62 92 GLY A O 1
ATOM 731 N N . ARG A 1 93 ? 3.592 -4.872 -22.625 1.00 96.62 93 ARG A N 1
ATOM 732 C CA . ARG A 1 93 ? 2.739 -6.059 -22.509 1.00 96.62 93 ARG A CA 1
ATOM 733 C C . ARG A 1 93 ? 1.741 -5.948 -21.358 1.00 96.62 93 ARG A C 1
ATOM 735 O O . ARG A 1 93 ? 0.599 -6.388 -21.507 1.00 96.62 93 ARG A O 1
ATOM 742 N N . LEU A 1 94 ? 2.140 -5.363 -20.224 1.00 95.31 94 LEU A N 1
ATOM 743 C CA . LEU A 1 94 ? 1.234 -5.098 -19.099 1.00 95.31 94 LEU A CA 1
ATOM 744 C C . LEU A 1 94 ? 0.116 -4.128 -19.497 1.00 95.31 94 LEU A C 1
ATOM 746 O O . LEU A 1 94 ? -1.054 -4.410 -19.252 1.00 95.31 94 LEU A O 1
ATOM 750 N N . MET A 1 95 ? 0.457 -3.003 -20.128 1.00 93.69 95 MET A N 1
ATOM 751 C CA . MET A 1 95 ? -0.517 -1.975 -20.522 1.00 93.69 95 MET A CA 1
ATOM 752 C C . MET A 1 95 ? -1.433 -2.428 -21.659 1.00 93.69 95 MET A C 1
ATOM 754 O O . MET A 1 95 ? -2.587 -2.008 -21.722 1.00 93.69 95 MET A O 1
ATOM 758 N N . ALA A 1 96 ? -0.953 -3.326 -22.518 1.00 96.38 96 ALA A N 1
ATOM 759 C CA . ALA A 1 96 ? -1.751 -3.977 -23.549 1.00 96.38 96 ALA A CA 1
ATOM 760 C C . ALA A 1 96 ? -2.626 -5.133 -23.016 1.00 96.38 96 ALA A C 1
ATOM 762 O O . ALA A 1 96 ? -3.253 -5.830 -23.813 1.00 96.38 96 ALA A O 1
ATOM 763 N N . ASN A 1 97 ? -2.669 -5.372 -21.695 1.00 94.31 97 ASN A N 1
ATOM 764 C CA . ASN A 1 97 ? -3.364 -6.504 -21.061 1.00 94.31 97 ASN A CA 1
ATOM 765 C C . ASN A 1 97 ? -2.944 -7.887 -21.605 1.00 94.31 97 ASN A C 1
ATOM 767 O O . ASN A 1 97 ? -3.705 -8.852 -21.535 1.00 94.31 97 ASN A O 1
ATOM 771 N N . GLN A 1 98 ? -1.725 -8.014 -22.132 1.00 97.56 98 GLN A N 1
ATOM 772 C CA . GLN A 1 98 ? -1.199 -9.275 -22.668 1.00 97.56 98 GLN A CA 1
ATOM 773 C C . GLN A 1 98 ? -0.584 -10.158 -21.577 1.00 97.56 98 GLN A C 1
ATOM 775 O O . GLN A 1 98 ? -0.450 -11.372 -21.740 1.00 97.56 98 GLN A O 1
ATOM 780 N N . VAL A 1 99 ? -0.185 -9.558 -20.456 1.00 96.44 99 VAL A N 1
ATOM 781 C CA . VAL A 1 99 ? 0.412 -10.251 -19.315 1.00 96.44 99 VAL A CA 1
ATOM 782 C C . VAL A 1 99 ? -0.053 -9.602 -18.013 1.00 96.44 99 VAL A C 1
ATOM 784 O O . VAL A 1 99 ? -0.436 -8.436 -17.992 1.00 96.44 99 VAL A O 1
ATOM 787 N N . GLN A 1 100 ? -0.045 -10.367 -16.925 1.00 95.94 100 GLN A N 1
ATOM 788 C CA . GLN A 1 100 ? -0.254 -9.851 -15.571 1.00 95.94 100 GLN A CA 1
ATOM 789 C C . GLN A 1 100 ? 1.103 -9.664 -14.886 1.00 95.94 100 GLN A C 1
ATOM 791 O O . GLN A 1 100 ? 2.072 -10.333 -15.240 1.00 95.94 100 GLN A O 1
ATOM 796 N N . PHE A 1 101 ? 1.184 -8.765 -13.902 1.00 95.50 101 PHE A N 1
ATOM 797 C CA . PHE A 1 101 ? 2.456 -8.434 -13.243 1.00 95.50 101 PHE A CA 1
ATOM 798 C C . PHE A 1 101 ? 3.132 -9.660 -12.612 1.00 95.50 101 PHE A C 1
ATOM 800 O O . PHE A 1 101 ? 4.336 -9.839 -12.749 1.00 95.50 101 PHE A O 1
ATOM 807 N N . ASP A 1 102 ? 2.353 -10.543 -11.989 1.00 95.62 102 ASP A N 1
ATOM 808 C CA . ASP A 1 102 ? 2.820 -11.776 -11.340 1.00 95.62 102 ASP A CA 1
ATOM 809 C C . ASP A 1 102 ? 3.373 -12.831 -12.316 1.00 95.62 102 ASP A C 1
ATOM 811 O O . ASP A 1 102 ? 4.038 -13.785 -11.903 1.00 95.62 102 ASP A O 1
ATOM 815 N N . ARG A 1 103 ? 3.101 -12.666 -13.616 1.00 96.12 103 ARG A N 1
ATOM 816 C CA . ARG A 1 103 ? 3.601 -13.521 -14.700 1.00 96.12 103 ARG A CA 1
ATOM 817 C C . ARG A 1 103 ? 4.870 -12.984 -15.351 1.00 96.12 103 ARG A C 1
ATOM 819 O O . ARG A 1 103 ? 5.465 -13.714 -16.141 1.00 96.12 103 ARG A O 1
ATOM 826 N N . LEU A 1 104 ? 5.275 -11.753 -15.039 1.00 96.25 104 LEU A N 1
ATOM 827 C CA . LEU A 1 104 ? 6.595 -11.257 -15.414 1.00 96.25 104 LEU A CA 1
ATOM 828 C C . LEU A 1 104 ? 7.679 -12.058 -14.692 1.00 96.25 104 LEU A C 1
ATOM 830 O O . LEU A 1 104 ? 7.432 -12.665 -13.645 1.00 96.25 104 LEU A O 1
ATOM 834 N N . THR A 1 105 ? 8.881 -12.060 -15.256 1.00 95.06 105 THR A N 1
ATOM 835 C CA . THR A 1 105 ? 10.001 -12.847 -14.742 1.00 95.06 105 THR A CA 1
ATOM 836 C C . THR A 1 105 ? 11.247 -12.003 -14.541 1.00 95.06 105 THR A C 1
ATOM 838 O O . THR A 1 105 ? 11.490 -11.052 -15.277 1.00 95.06 105 THR A O 1
ATOM 841 N N . THR A 1 106 ? 12.059 -12.404 -13.572 1.00 95.38 106 THR A N 1
ATOM 842 C CA . THR A 1 106 ? 13.455 -11.986 -13.403 1.00 95.38 106 THR A CA 1
ATOM 843 C C . THR A 1 106 ? 14.382 -13.181 -13.652 1.00 95.38 106 THR A C 1
ATOM 845 O O . THR A 1 106 ? 13.911 -14.321 -13.706 1.00 95.38 106 THR A O 1
ATOM 848 N N . LEU A 1 107 ? 15.686 -12.938 -13.807 1.00 93.56 107 LEU A N 1
ATOM 849 C CA . LEU A 1 107 ? 16.705 -13.986 -13.758 1.00 93.56 107 LEU A CA 1
ATOM 850 C C . LEU A 1 107 ? 17.343 -14.034 -12.370 1.00 93.56 107 LEU A C 1
ATOM 852 O O . LEU A 1 107 ? 17.899 -13.046 -11.898 1.00 93.56 107 LEU A O 1
ATOM 856 N N . GLU A 1 108 ? 17.314 -15.211 -11.759 1.00 91.50 108 GLU A N 1
ATOM 857 C CA . GLU A 1 108 ? 17.984 -15.515 -10.496 1.00 91.50 108 GLU A CA 1
ATOM 858 C C . GLU A 1 108 ? 18.720 -16.845 -10.673 1.00 91.50 108 GLU A C 1
ATOM 860 O O . GLU A 1 108 ? 18.130 -17.829 -11.126 1.00 91.50 108 GLU A O 1
ATOM 865 N N . ASP A 1 109 ? 20.031 -16.854 -10.422 1.00 91.25 109 ASP A N 1
ATOM 866 C CA . ASP A 1 109 ? 20.907 -18.022 -10.606 1.00 91.25 109 ASP A CA 1
ATOM 867 C C . ASP A 1 109 ? 20.760 -18.712 -11.980 1.00 91.25 109 ASP A C 1
ATOM 869 O O . ASP A 1 109 ? 20.724 -19.939 -12.100 1.00 91.25 109 ASP A O 1
ATOM 873 N N . GLY A 1 110 ? 20.624 -17.910 -13.043 1.00 90.50 110 GLY A N 1
ATOM 874 C CA . GLY A 1 110 ? 20.472 -18.396 -14.419 1.00 90.50 110 GLY A CA 1
ATOM 875 C C . GLY A 1 110 ? 19.100 -19.000 -14.741 1.00 90.50 110 GLY A C 1
ATOM 876 O O . GLY A 1 110 ? 18.921 -19.560 -15.823 1.00 90.50 110 GLY A O 1
ATOM 877 N N . LYS A 1 111 ? 18.120 -18.893 -13.838 1.00 93.00 111 LYS A N 1
ATOM 878 C CA . LYS A 1 111 ? 16.750 -19.383 -14.033 1.00 93.00 111 LYS A CA 1
ATOM 879 C C . LYS A 1 111 ? 15.758 -18.231 -14.074 1.00 93.00 111 LYS A C 1
ATOM 881 O O . LYS A 1 111 ? 15.884 -17.259 -13.336 1.00 93.00 111 LYS A O 1
ATOM 886 N N . GLN A 1 112 ? 14.731 -18.373 -14.910 1.00 94.38 112 GLN A N 1
ATOM 887 C CA . GLN A 1 112 ? 13.594 -17.458 -14.899 1.00 94.38 112 GLN A CA 1
ATOM 888 C C . GLN A 1 112 ? 12.724 -17.720 -13.668 1.00 94.38 112 GLN A C 1
ATOM 890 O O . GLN A 1 112 ? 12.217 -18.828 -13.478 1.00 94.38 112 GLN A O 1
ATOM 895 N N . VAL A 1 113 ? 12.522 -16.688 -12.857 1.00 96.00 113 VAL A N 1
ATOM 896 C CA . VAL A 1 113 ? 11.679 -16.725 -11.659 1.00 96.00 113 VAL A CA 1
ATOM 897 C C . VAL A 1 113 ? 10.538 -15.734 -11.824 1.00 96.00 113 VAL A C 1
ATOM 899 O O . VAL A 1 113 ? 10.752 -14.593 -12.224 1.00 96.00 113 VAL A O 1
ATOM 902 N N . ARG A 1 114 ? 9.308 -16.166 -11.529 1.00 96.81 114 ARG A N 1
ATOM 903 C CA . ARG A 1 114 ? 8.116 -15.313 -11.624 1.00 96.81 114 ARG A CA 1
ATOM 904 C C . ARG A 1 114 ? 8.054 -14.287 -10.497 1.00 96.81 114 ARG A C 1
ATOM 906 O O . ARG A 1 114 ? 8.254 -14.630 -9.331 1.00 96.81 114 ARG A O 1
ATOM 913 N N . LEU A 1 115 ? 7.623 -13.075 -10.831 1.00 97.12 115 LEU A N 1
ATOM 914 C CA . LEU A 1 115 ? 7.393 -11.961 -9.908 1.00 97.12 115 LEU A CA 1
ATOM 915 C C . LEU A 1 115 ? 6.063 -12.088 -9.146 1.00 97.12 115 LEU A C 1
ATOM 917 O O . LEU A 1 115 ? 5.286 -11.142 -9.046 1.00 97.12 115 LEU A O 1
ATOM 921 N N . THR A 1 116 ? 5.795 -13.279 -8.609 1.00 97.69 116 THR A N 1
ATOM 922 C CA . THR A 1 116 ? 4.606 -13.562 -7.792 1.00 97.69 116 THR A CA 1
ATOM 923 C C . THR A 1 116 ? 4.570 -12.702 -6.532 1.00 97.69 116 THR A C 1
ATOM 925 O O . THR A 1 116 ? 5.620 -12.339 -6.005 1.00 97.69 116 THR A O 1
ATOM 928 N N . ASP A 1 117 ? 3.386 -12.461 -5.966 1.00 96.38 117 ASP A N 1
ATOM 929 C CA . ASP A 1 117 ? 3.244 -11.738 -4.692 1.00 96.38 117 ASP A CA 1
ATOM 930 C C . ASP A 1 117 ? 4.140 -12.313 -3.580 1.00 96.38 117 ASP A C 1
ATOM 932 O O . ASP A 1 117 ? 4.747 -11.560 -2.822 1.00 96.38 117 ASP A O 1
ATOM 936 N N . ALA A 1 118 ? 4.290 -13.641 -3.511 1.00 96.75 118 ALA A N 1
ATOM 937 C CA . ALA A 1 118 ? 5.174 -14.290 -2.544 1.00 96.75 118 ALA A CA 1
ATOM 938 C C . ALA A 1 118 ? 6.651 -13.920 -2.759 1.00 96.75 118 ALA A C 1
ATOM 940 O O . ALA A 1 118 ? 7.360 -13.638 -1.791 1.00 96.75 118 ALA A O 1
ATOM 941 N N . TYR A 1 119 ? 7.093 -13.892 -4.019 1.00 97.19 119 TYR A N 1
ATOM 942 C CA . TYR A 1 119 ? 8.436 -13.460 -4.397 1.00 97.19 119 TYR A CA 1
ATOM 943 C C . TYR A 1 119 ? 8.648 -11.982 -4.058 1.00 97.19 119 TYR A C 1
ATOM 945 O O . TYR A 1 119 ? 9.584 -11.632 -3.342 1.00 97.19 119 TYR A O 1
ATOM 953 N N . LEU A 1 120 ? 7.731 -11.114 -4.487 1.00 97.88 120 LEU A N 1
ATOM 954 C CA . LEU A 1 120 ? 7.831 -9.674 -4.256 1.00 97.88 120 LEU A CA 1
ATOM 955 C C . LEU A 1 120 ? 7.835 -9.323 -2.766 1.00 97.88 120 LEU A C 1
ATOM 957 O O . LEU A 1 120 ? 8.642 -8.499 -2.330 1.00 97.88 120 LEU A O 1
ATOM 961 N N . ARG A 1 121 ? 6.977 -9.980 -1.976 1.00 97.50 121 ARG A N 1
ATOM 962 C CA . ARG A 1 121 ? 6.932 -9.831 -0.517 1.00 97.50 121 ARG A CA 1
ATOM 963 C C . ARG A 1 121 ? 8.266 -10.208 0.105 1.00 97.50 121 ARG A C 1
ATOM 965 O O . ARG A 1 121 ? 8.798 -9.405 0.862 1.00 97.50 121 ARG A O 1
ATOM 972 N N . LYS A 1 122 ? 8.819 -11.376 -0.252 1.00 96.81 122 LYS A N 1
ATOM 973 C CA . LYS A 1 122 ? 10.127 -11.839 0.237 1.00 96.81 122 LYS A CA 1
ATOM 974 C C . LYS A 1 122 ? 11.213 -10.802 -0.051 1.00 96.81 122 LYS A C 1
ATOM 976 O O . LYS A 1 122 ? 11.997 -10.486 0.838 1.00 96.81 122 LYS A O 1
ATOM 981 N N . HIS A 1 123 ? 11.247 -10.253 -1.265 1.00 96.31 123 HIS A N 1
ATOM 982 C CA . HIS A 1 123 ? 12.246 -9.251 -1.641 1.00 96.31 123 HIS A CA 1
ATOM 983 C C . HIS A 1 123 ? 12.101 -7.955 -0.850 1.00 96.31 123 HIS A C 1
ATOM 985 O O . HIS A 1 123 ? 13.070 -7.485 -0.253 1.00 96.31 123 HIS A O 1
ATOM 991 N N . LEU A 1 124 ? 10.883 -7.427 -0.757 1.00 97.62 124 LEU A N 1
ATOM 992 C CA . LEU A 1 124 ? 10.637 -6.201 -0.011 1.00 97.62 124 LEU A CA 1
ATOM 993 C C . LEU A 1 124 ? 10.892 -6.383 1.500 1.00 97.62 124 LEU A C 1
ATOM 995 O O . LEU A 1 124 ? 11.436 -5.484 2.145 1.00 97.62 124 LEU A O 1
ATOM 999 N N . SER A 1 125 ? 10.561 -7.547 2.070 1.00 97.56 125 SER A N 1
ATOM 1000 C CA . SER A 1 125 ? 10.759 -7.836 3.495 1.00 97.56 125 SER A CA 1
ATOM 1001 C C . SER A 1 125 ? 12.225 -8.010 3.884 1.00 97.56 125 SER A C 1
ATOM 1003 O O . SER A 1 125 ? 12.561 -7.786 5.042 1.00 97.56 125 SER A O 1
ATOM 1005 N N . MET A 1 126 ? 13.120 -8.353 2.949 1.00 96.81 126 MET A N 1
ATOM 1006 C CA . MET A 1 126 ? 14.564 -8.343 3.231 1.00 96.81 126 MET A CA 1
ATOM 1007 C C . MET A 1 126 ? 15.050 -6.942 3.625 1.00 96.81 126 MET A C 1
ATOM 1009 O O . MET A 1 126 ? 15.915 -6.808 4.486 1.00 96.81 126 MET A O 1
ATOM 1013 N N . GLN A 1 127 ? 14.471 -5.895 3.028 1.00 96.56 127 GLN A N 1
ATOM 1014 C CA . GLN A 1 127 ? 14.788 -4.507 3.366 1.00 96.56 127 GLN A CA 1
ATOM 1015 C C . GLN A 1 127 ? 13.909 -3.959 4.500 1.00 96.56 127 GLN A C 1
ATOM 1017 O O . GLN A 1 127 ? 14.358 -3.121 5.284 1.00 96.56 127 GLN A O 1
ATOM 1022 N N . TYR A 1 128 ? 12.664 -4.427 4.597 1.00 97.62 128 TYR A N 1
ATOM 1023 C CA . TYR A 1 128 ? 11.674 -3.963 5.567 1.00 97.62 128 TYR A CA 1
ATOM 1024 C C . TYR A 1 128 ? 10.997 -5.153 6.272 1.00 97.62 128 TYR A C 1
ATOM 1026 O O . TYR A 1 128 ? 9.859 -5.490 5.939 1.00 97.62 128 TYR A O 1
ATOM 1034 N N . PRO A 1 129 ? 11.650 -5.790 7.266 1.00 97.38 129 PRO A N 1
ATOM 1035 C CA . PRO A 1 129 ? 11.190 -7.065 7.839 1.00 97.38 129 PRO A CA 1
ATOM 1036 C C . PRO A 1 129 ? 9.758 -7.059 8.388 1.00 97.38 129 PRO A C 1
ATOM 1038 O O . PRO A 1 129 ? 9.059 -8.066 8.327 1.00 97.38 129 PRO A O 1
ATOM 1041 N N . TRP A 1 130 ? 9.286 -5.910 8.875 1.00 97.62 130 TRP A N 1
ATOM 1042 C CA . TRP A 1 130 ? 7.931 -5.744 9.405 1.00 97.62 130 TRP A CA 1
ATOM 1043 C C . TRP A 1 130 ? 6.825 -5.937 8.354 1.00 97.62 130 TRP A C 1
ATOM 1045 O O . TRP A 1 130 ? 5.694 -6.268 8.717 1.00 97.62 130 TRP A O 1
ATOM 1055 N N . ILE A 1 131 ? 7.132 -5.756 7.062 1.00 97.62 131 ILE 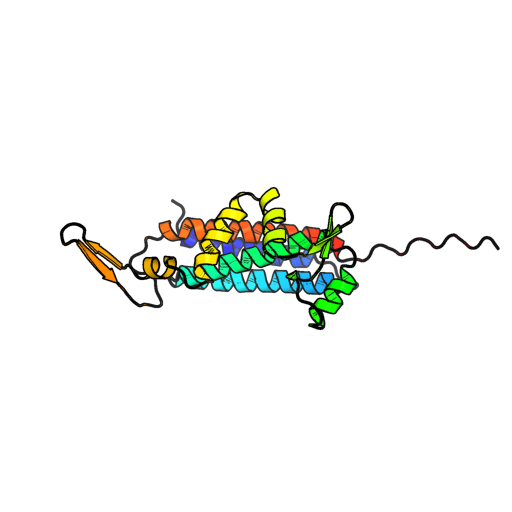A N 1
ATOM 1056 C CA . ILE A 1 131 ? 6.148 -5.867 5.978 1.00 97.62 131 ILE A CA 1
ATOM 1057 C C . ILE A 1 131 ? 5.570 -7.273 5.893 1.00 97.62 131 ILE A C 1
ATOM 1059 O O . ILE A 1 131 ? 4.389 -7.409 5.588 1.00 97.62 131 ILE A O 1
ATOM 1063 N N . ASP A 1 132 ? 6.359 -8.305 6.194 1.00 96.69 132 ASP A N 1
ATOM 1064 C CA . ASP A 1 132 ? 5.898 -9.688 6.086 1.00 96.69 132 ASP A CA 1
ATOM 1065 C C . ASP A 1 132 ? 4.695 -9.959 6.999 1.00 96.69 132 ASP A C 1
ATOM 1067 O O . ASP A 1 132 ? 3.642 -10.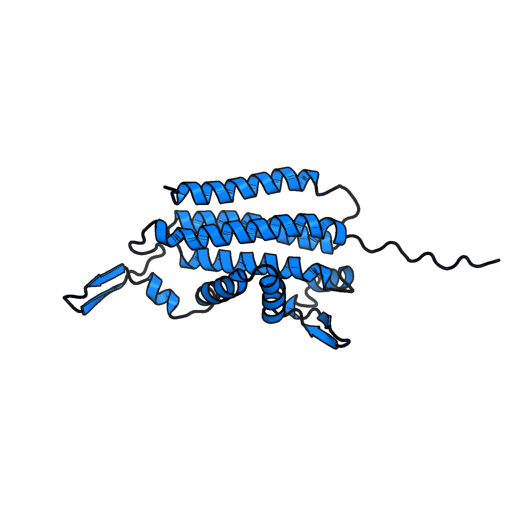420 6.549 1.00 96.69 132 ASP A O 1
ATOM 1071 N N . LYS A 1 133 ? 4.829 -9.555 8.268 1.00 96.88 133 LYS A N 1
ATOM 1072 C CA . LYS A 1 133 ? 3.773 -9.658 9.276 1.00 96.88 133 LYS A CA 1
ATOM 1073 C C . LYS A 1 133 ? 2.548 -8.836 8.876 1.00 96.88 133 LYS A C 1
ATOM 1075 O O . LYS A 1 133 ? 1.444 -9.371 8.8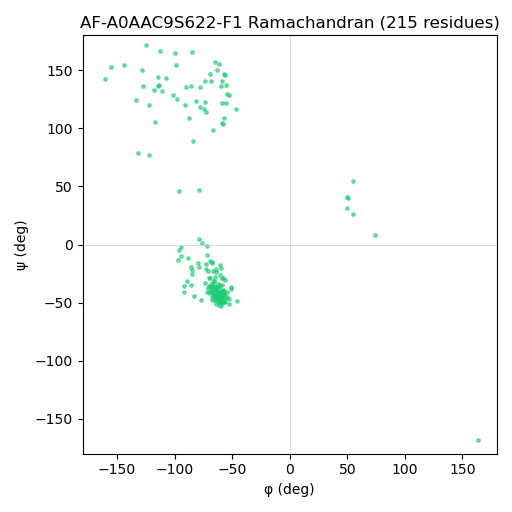32 1.00 96.88 133 LYS A O 1
ATOM 1080 N N . VAL A 1 134 ? 2.734 -7.554 8.550 1.00 97.62 134 VAL A N 1
ATOM 1081 C CA . VAL A 1 134 ? 1.609 -6.657 8.229 1.00 97.62 134 VAL A CA 1
ATOM 1082 C C . VAL A 1 134 ? 0.879 -7.114 6.965 1.00 97.62 134 VAL A C 1
ATOM 1084 O O . VAL A 1 134 ? -0.349 -7.064 6.912 1.00 97.62 134 VAL A O 1
ATOM 1087 N N . TYR A 1 135 ? 1.598 -7.608 5.955 1.00 97.50 135 TYR A N 1
ATOM 1088 C CA . TYR A 1 135 ? 0.992 -8.171 4.751 1.00 97.50 135 TYR A CA 1
ATOM 1089 C C . TYR A 1 135 ? 0.101 -9.371 5.088 1.00 97.50 135 TYR A C 1
ATOM 1091 O O . TYR A 1 135 ? -1.047 -9.414 4.645 1.00 97.50 135 TYR A O 1
ATOM 1099 N N . ALA A 1 136 ? 0.598 -10.329 5.877 1.00 95.31 136 ALA A N 1
ATOM 1100 C CA . ALA A 1 136 ? -0.171 -11.513 6.259 1.00 95.31 136 ALA A CA 1
ATOM 1101 C C . ALA A 1 136 ? -1.431 -11.126 7.052 1.00 95.31 136 ALA A C 1
ATOM 1103 O O . ALA A 1 136 ? -2.545 -11.496 6.690 1.00 95.31 136 ALA A O 1
ATOM 1104 N N . GLU A 1 137 ? -1.268 -10.283 8.069 1.00 94.88 137 GLU A N 1
ATOM 1105 C CA . GLU A 1 137 ? -2.350 -9.857 8.959 1.00 94.88 137 GLU A CA 1
ATOM 1106 C C . GLU A 1 137 ? -3.433 -9.017 8.276 1.00 94.88 137 GLU A C 1
ATOM 1108 O O . GLU A 1 137 ? -4.597 -9.056 8.682 1.00 94.88 137 GLU A O 1
ATOM 1113 N N . THR A 1 138 ? -3.063 -8.232 7.264 1.00 95.94 138 THR A N 1
ATOM 1114 C CA . THR A 1 138 ? -4.017 -7.436 6.480 1.00 95.94 138 THR A CA 1
ATOM 1115 C C . THR A 1 138 ? -4.652 -8.242 5.347 1.00 95.94 138 THR A C 1
ATOM 1117 O O . THR A 1 138 ? -5.786 -7.957 4.965 1.00 95.94 138 THR A O 1
ATOM 1120 N N . SER A 1 139 ? -3.987 -9.290 4.851 1.00 94.94 139 SER A N 1
ATOM 1121 C CA . SER A 1 139 ? -4.561 -10.216 3.861 1.00 94.94 139 SER A CA 1
ATOM 1122 C C . SER A 1 139 ? -5.744 -11.009 4.421 1.00 94.94 139 SER A C 1
ATOM 1124 O O . SER A 1 139 ? -6.686 -11.297 3.684 1.00 94.94 139 SER A O 1
ATOM 1126 N N . ASP A 1 140 ? -5.772 -11.247 5.734 1.00 93.12 140 ASP A N 1
ATOM 1127 C CA . ASP A 1 140 ? -6.930 -11.802 6.446 1.00 93.12 140 ASP A CA 1
ATOM 1128 C C . ASP A 1 140 ? -8.199 -10.935 6.343 1.00 93.12 140 ASP A C 1
ATOM 1130 O O . ASP A 1 140 ? -9.287 -11.422 6.634 1.00 93.12 140 ASP A O 1
ATOM 1134 N N . PHE A 1 141 ? -8.084 -9.654 5.976 1.00 93.44 141 PHE A N 1
ATOM 1135 C CA . PHE A 1 141 ? -9.228 -8.770 5.718 1.00 93.44 141 PHE A CA 1
ATOM 1136 C C . PHE A 1 141 ? -9.574 -8.664 4.228 1.00 93.44 141 PHE A C 1
ATOM 1138 O O . PHE A 1 141 ? -10.641 -8.175 3.873 1.00 93.44 141 PHE A O 1
ATOM 1145 N N . VAL A 1 142 ? -8.688 -9.128 3.343 1.00 94.19 142 VAL A N 1
ATOM 1146 C CA . VAL A 1 142 ? -8.971 -9.250 1.906 1.00 94.19 142 VAL A CA 1
ATOM 1147 C C . VAL A 1 142 ? -9.709 -10.554 1.623 1.00 94.19 142 VAL A C 1
ATOM 1149 O O . VAL A 1 142 ? -10.686 -10.570 0.877 1.00 94.19 142 VAL A O 1
ATOM 1152 N N . HIS A 1 143 ? -9.258 -11.651 2.228 1.00 91.19 143 HIS A N 1
ATOM 1153 C CA . HIS A 1 143 ? -9.951 -12.932 2.179 1.00 91.19 143 HIS A CA 1
ATOM 1154 C C . HIS A 1 143 ? -10.929 -13.025 3.340 1.00 91.19 143 HIS A C 1
ATOM 1156 O O . HIS A 1 143 ? -10.564 -12.705 4.465 1.00 91.19 143 HIS A O 1
ATOM 1162 N N . LEU A 1 144 ? -12.154 -13.500 3.102 1.00 87.75 144 LEU A N 1
ATOM 1163 C CA . LEU A 1 144 ? -13.110 -13.715 4.185 1.00 87.75 144 LEU A CA 1
ATOM 1164 C C . LEU A 1 144 ? -12.530 -14.705 5.210 1.00 87.75 144 LEU A C 1
ATOM 1166 O O . LEU A 1 144 ? -12.474 -15.908 4.972 1.00 87.75 144 LEU A O 1
ATOM 1170 N N . SER A 1 145 ? -12.097 -14.169 6.347 1.00 89.44 145 SER A N 1
ATOM 1171 C CA . SER A 1 145 ? -11.489 -14.906 7.455 1.00 89.44 145 SER A CA 1
ATOM 1172 C C . SER A 1 145 ? -12.222 -14.646 8.772 1.00 89.44 145 SER A C 1
ATOM 1174 O O . SER A 1 145 ? -13.036 -13.723 8.883 1.00 89.44 145 SER A O 1
ATOM 1176 N N . PHE A 1 146 ? -11.864 -15.403 9.812 1.00 85.56 146 PHE A N 1
ATOM 1177 C CA . PHE A 1 146 ? -12.400 -15.225 11.164 1.00 85.56 146 PHE A CA 1
ATOM 1178 C C . PHE A 1 146 ? -12.115 -13.834 11.761 1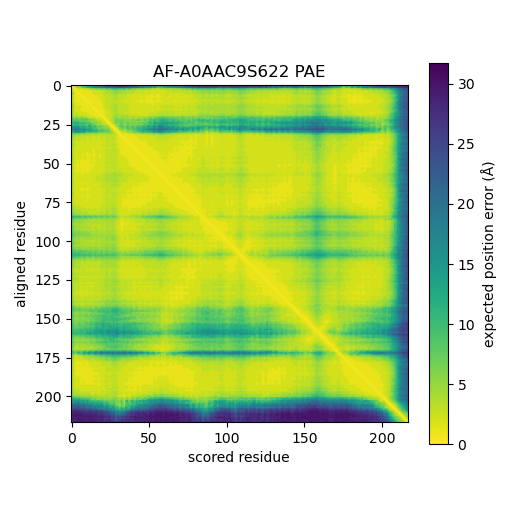.00 85.56 146 PHE A C 1
ATOM 1180 O O . PHE A 1 146 ? -12.859 -13.381 12.632 1.00 85.56 146 PHE A O 1
ATOM 1187 N N . ARG A 1 147 ? -11.115 -13.100 11.244 1.00 85.44 147 ARG A N 1
ATOM 1188 C CA . ARG A 1 147 ? -10.836 -11.720 11.674 1.00 85.44 147 ARG A CA 1
ATOM 1189 C C . ARG A 1 147 ? -12.018 -10.771 11.466 1.00 85.44 147 ARG A C 1
ATOM 1191 O O . ARG A 1 147 ? -12.179 -9.833 12.241 1.00 85.44 147 ARG A O 1
ATOM 1198 N N . HIS A 1 148 ? -12.873 -11.033 10.478 1.00 85.50 148 HIS A N 1
ATOM 1199 C CA . HIS A 1 148 ? -14.086 -10.242 10.239 1.00 85.50 148 HIS A CA 1
ATOM 1200 C C . HIS A 1 148 ? -15.118 -10.410 11.354 1.00 85.50 148 HIS A C 1
ATOM 1202 O O . HIS A 1 148 ? -15.836 -9.469 11.688 1.00 85.50 148 HIS A O 1
ATOM 1208 N N . LEU A 1 149 ? -15.187 -11.598 11.965 1.00 85.44 149 LEU A N 1
ATOM 1209 C CA . LEU A 1 149 ? -16.084 -11.816 13.093 1.00 85.44 149 LEU A CA 1
ATOM 1210 C C . LEU A 1 149 ? -15.624 -11.004 14.306 1.00 85.44 149 LEU A C 1
ATOM 1212 O O . LEU A 1 149 ? -16.458 -10.412 14.985 1.00 85.44 149 LEU A O 1
ATOM 1216 N N . TRP A 1 150 ? -14.310 -10.899 14.540 1.00 84.56 150 TRP A N 1
ATOM 1217 C CA . TRP A 1 150 ? -13.764 -10.087 15.633 1.00 84.56 150 TRP A CA 1
ATOM 1218 C C . TRP A 1 150 ? -14.156 -8.618 15.533 1.00 84.56 150 TRP A C 1
ATOM 1220 O O . TRP A 1 150 ? -14.411 -7.987 16.554 1.00 84.56 150 TRP A O 1
ATOM 1230 N N . THR A 1 151 ? -14.258 -8.070 14.322 1.00 85.44 151 THR A N 1
ATOM 1231 C CA . THR A 1 151 ? -14.683 -6.674 14.140 1.00 85.44 151 THR A CA 1
ATOM 1232 C C . THR A 1 151 ? -16.173 -6.456 14.399 1.00 85.44 151 THR A C 1
ATOM 1234 O O . THR A 1 151 ? -16.584 -5.321 14.623 1.00 85.44 151 THR A O 1
ATOM 1237 N N . ALA A 1 152 ? -16.974 -7.526 14.416 1.00 87.88 152 ALA A N 1
ATOM 1238 C CA . ALA A 1 152 ? -18.389 -7.479 14.774 1.00 87.88 152 ALA A CA 1
ATOM 1239 C C . ALA A 1 152 ? -18.642 -7.658 16.283 1.00 87.88 152 ALA A C 1
ATOM 1241 O O . ALA A 1 152 ? -19.765 -7.429 16.729 1.00 87.88 152 ALA A O 1
ATOM 1242 N N . ILE A 1 153 ? -17.646 -8.060 17.084 1.00 88.31 153 ILE A N 1
ATOM 1243 C CA . ILE A 1 153 ? -17.801 -8.207 18.540 1.00 88.31 153 ILE A CA 1
ATOM 1244 C C . ILE A 1 153 ? -17.865 -6.812 19.170 1.00 88.31 153 ILE A C 1
ATOM 1246 O O . ILE A 1 153 ? -16.893 -6.065 19.153 1.00 88.31 153 ILE A O 1
ATOM 1250 N N . ALA A 1 154 ? -19.015 -6.465 19.743 1.00 88.31 154 ALA A N 1
ATOM 1251 C CA . ALA A 1 154 ? -19.254 -5.169 20.372 1.00 88.31 154 ALA A CA 1
ATOM 1252 C C . ALA A 1 154 ? -18.937 -5.153 21.868 1.00 88.31 154 ALA A C 1
ATOM 1254 O O . ALA A 1 154 ? -18.494 -4.136 22.404 1.00 88.31 154 ALA A O 1
ATOM 1255 N N . ARG A 1 155 ? -19.207 -6.267 22.553 1.00 87.94 155 ARG A N 1
ATOM 1256 C CA . ARG A 1 155 ? -18.965 -6.432 23.989 1.00 87.94 155 ARG A CA 1
ATOM 1257 C C . ARG A 1 155 ? -18.913 -7.913 24.338 1.00 87.94 155 ARG A C 1
ATOM 1259 O O . ARG A 1 155 ? -19.726 -8.681 23.831 1.00 87.94 155 ARG A O 1
ATOM 1266 N N . VAL A 1 156 ? -18.024 -8.280 25.252 1.00 89.06 156 VAL A N 1
ATOM 1267 C CA . VAL A 1 156 ? -18.023 -9.585 25.923 1.00 89.06 156 VAL A CA 1
ATOM 1268 C C . VAL A 1 156 ? -18.315 -9.349 27.401 1.00 89.06 156 VAL A C 1
ATOM 1270 O O . VAL A 1 156 ? -17.815 -8.385 27.980 1.00 89.06 156 VAL A O 1
ATOM 1273 N N . ASP A 1 157 ? -19.178 -10.174 27.980 1.00 90.69 157 ASP A N 1
ATOM 1274 C CA . ASP A 1 157 ? -19.479 -10.202 29.408 1.00 90.69 157 ASP A CA 1
ATOM 1275 C C . ASP A 1 157 ? -19.071 -11.566 29.966 1.00 90.69 157 ASP A C 1
ATOM 1277 O O . ASP A 1 157 ? -19.740 -12.578 29.737 1.00 90.69 157 ASP A O 1
ATOM 1281 N N . ASP A 1 158 ? -17.954 -11.582 30.690 1.00 90.81 158 ASP A N 1
ATOM 1282 C CA . ASP A 1 158 ? -17.372 -12.802 31.247 1.00 90.81 158 ASP A CA 1
ATOM 1283 C C . ASP A 1 158 ? -18.224 -13.396 32.377 1.00 90.81 158 ASP A C 1
ATOM 1285 O O . ASP A 1 158 ? -18.248 -14.617 32.549 1.00 90.81 158 ASP A O 1
ATOM 1289 N N . ASN A 1 159 ? -18.973 -12.564 33.111 1.00 92.38 159 ASN A N 1
ATOM 1290 C CA . ASN A 1 159 ? -19.806 -13.021 34.226 1.00 92.38 159 ASN A CA 1
ATOM 1291 C C . ASN A 1 159 ? -20.998 -13.834 33.722 1.00 92.38 159 ASN A C 1
ATOM 1293 O O . ASN A 1 159 ? -21.344 -14.866 34.295 1.00 92.38 159 ASN A O 1
ATOM 1297 N N . THR A 1 160 ? -21.620 -13.376 32.634 1.00 94.38 160 THR A N 1
ATOM 1298 C CA . THR A 1 160 ? -22.760 -14.061 32.007 1.00 94.38 160 THR A CA 1
ATOM 1299 C C . THR A 1 160 ? -22.346 -14.988 30.866 1.00 94.38 160 THR A C 1
ATOM 1301 O O . THR A 1 160 ? -23.204 -15.654 30.288 1.00 94.38 160 THR A O 1
ATOM 1304 N N . ARG A 1 161 ? -21.048 -15.046 30.528 1.00 91.94 161 ARG A N 1
ATOM 1305 C CA . ARG A 1 161 ? -20.498 -15.768 29.366 1.00 91.94 161 ARG A CA 1
ATOM 1306 C C . ARG A 1 161 ? -21.217 -15.422 28.056 1.00 91.94 161 ARG A C 1
ATOM 1308 O O . ARG A 1 161 ? -21.465 -16.296 27.226 1.00 91.94 161 ARG A O 1
ATOM 1315 N N . THR A 1 162 ? -21.552 -14.147 27.871 1.00 93.75 162 THR A N 1
ATOM 1316 C CA . THR A 1 162 ? -22.310 -13.664 26.707 1.00 93.75 162 THR A CA 1
ATOM 1317 C C . THR A 1 162 ? -21.449 -12.758 25.828 1.00 93.75 162 THR A C 1
ATOM 1319 O O . THR A 1 162 ? -20.744 -11.881 26.322 1.00 93.75 162 THR A O 1
ATOM 1322 N N . ALA A 1 163 ? -21.539 -12.930 24.507 1.00 90.62 163 ALA A N 1
ATOM 1323 C CA . ALA A 1 163 ? -20.959 -12.016 23.525 1.00 90.62 163 ALA A CA 1
ATOM 1324 C C . ALA A 1 163 ? -22.066 -11.273 22.765 1.00 90.62 163 ALA A C 1
ATOM 1326 O O . ALA A 1 163 ? -23.022 -11.877 22.279 1.00 90.62 163 ALA A O 1
ATOM 1327 N N . HIS A 1 164 ? -21.923 -9.956 22.646 1.00 90.25 164 HIS A N 1
ATOM 1328 C CA . HIS A 1 164 ? -22.806 -9.100 21.866 1.00 90.25 164 HIS A CA 1
ATOM 1329 C C . HIS A 1 164 ? -22.144 -8.761 20.539 1.00 90.25 164 HIS A C 1
ATOM 1331 O O . HIS A 1 164 ? -21.017 -8.262 20.513 1.00 90.25 164 HIS A O 1
ATOM 1337 N N . PHE A 1 165 ? -22.871 -8.977 19.448 1.00 90.94 165 PHE A N 1
ATOM 1338 C CA . PHE A 1 165 ? -22.416 -8.659 18.102 1.00 90.94 165 PHE A CA 1
ATOM 1339 C C . PHE A 1 165 ? -23.157 -7.438 17.565 1.00 90.94 165 PHE A C 1
ATOM 1341 O O . PHE A 1 165 ? -24.352 -7.270 17.809 1.00 90.94 165 PHE A O 1
ATOM 1348 N N . MET A 1 166 ? -22.455 -6.600 16.807 1.00 90.31 166 MET A N 1
ATOM 1349 C CA . MET A 1 166 ? -23.043 -5.508 16.043 1.00 90.31 166 MET A CA 1
ATOM 1350 C C . MET A 1 166 ? -22.685 -5.672 14.568 1.00 90.31 166 MET A C 1
ATOM 1352 O O . MET A 1 166 ? -21.517 -5.626 14.190 1.00 90.31 166 MET A O 1
ATOM 1356 N N . LEU A 1 167 ? -23.711 -5.807 13.729 1.00 90.81 167 LEU A N 1
ATOM 1357 C CA . LEU A 1 167 ? -23.567 -5.711 12.281 1.00 90.81 167 LEU A CA 1
ATOM 1358 C C . LEU A 1 167 ? -23.713 -4.245 11.883 1.00 90.81 167 LEU A C 1
ATOM 1360 O O . LEU A 1 167 ? -24.790 -3.663 11.984 1.00 90.81 167 LEU A O 1
ATOM 1364 N N . SER A 1 168 ? -22.606 -3.632 11.486 1.00 90.12 168 SER A N 1
ATOM 1365 C CA . SER A 1 168 ? -22.542 -2.210 11.172 1.00 90.12 168 SER A CA 1
ATOM 1366 C C . SER A 1 168 ? -21.400 -1.939 10.201 1.00 90.12 168 SER A C 1
ATOM 1368 O O . SER A 1 168 ? -20.392 -2.638 10.200 1.00 90.12 168 SER A O 1
ATOM 1370 N N . ALA A 1 169 ? -21.533 -0.875 9.409 1.00 90.06 169 ALA A N 1
ATOM 1371 C CA . ALA A 1 169 ? -20.437 -0.336 8.602 1.00 90.06 169 ALA A CA 1
ATOM 1372 C C . ALA A 1 169 ? -19.417 0.476 9.434 1.00 90.06 169 ALA A C 1
ATOM 1374 O O . ALA A 1 169 ? -18.486 1.057 8.873 1.00 90.06 169 ALA A O 1
ATOM 1375 N N . ARG A 1 170 ? -19.624 0.562 10.756 1.00 91.44 170 ARG A N 1
ATOM 1376 C CA . ARG A 1 170 ? -18.770 1.252 11.727 1.00 91.44 170 ARG A CA 1
ATOM 1377 C C . ARG A 1 170 ? -18.417 0.311 12.872 1.00 91.44 170 ARG A C 1
ATOM 1379 O O . ARG A 1 170 ? -19.302 -0.360 13.404 1.00 91.44 170 ARG A O 1
ATOM 1386 N N . ASP A 1 171 ? -17.157 0.335 13.274 1.00 89.50 171 ASP A N 1
ATOM 1387 C CA . ASP A 1 171 ? -16.587 -0.514 14.306 1.00 89.50 171 ASP A CA 1
ATOM 1388 C C . ASP A 1 171 ? -17.289 -0.304 15.646 1.00 89.50 171 ASP A C 1
ATOM 1390 O O . ASP A 1 171 ? -17.552 0.823 16.091 1.00 89.50 171 ASP A O 1
ATOM 1394 N N . ALA A 1 172 ? -17.564 -1.419 16.310 1.00 82.50 172 ALA A N 1
ATOM 1395 C CA . ALA A 1 172 ? -18.180 -1.433 17.617 1.00 82.50 172 ALA A CA 1
ATOM 1396 C C . ALA A 1 172 ? -17.174 -1.019 18.694 1.00 82.50 172 ALA A C 1
ATOM 1398 O O . ALA A 1 172 ? -16.187 -1.707 18.911 1.00 82.50 172 ALA A O 1
ATOM 1399 N N . ASN A 1 173 ? -17.437 0.101 19.371 1.00 72.56 173 ASN A N 1
ATOM 1400 C CA . ASN A 1 173 ? -16.812 0.471 20.647 1.00 72.56 173 ASN A CA 1
ATOM 1401 C C . ASN A 1 173 ? -15.265 0.378 20.719 1.00 72.56 173 ASN A C 1
ATOM 1403 O O . ASN A 1 173 ? -14.717 0.127 21.789 1.00 72.56 173 ASN A O 1
ATOM 1407 N N . ARG A 1 174 ? -14.558 0.602 19.601 1.00 79.75 174 ARG A N 1
ATOM 1408 C CA . ARG A 1 174 ? -13.086 0.616 19.556 1.00 79.75 174 ARG A CA 1
ATOM 1409 C C . ARG A 1 174 ? -12.499 1.914 20.096 1.00 79.75 174 ARG A C 1
ATOM 1411 O O . ARG A 1 174 ? -12.940 3.009 19.712 1.00 79.75 174 ARG A O 1
ATOM 1418 N N . ASN A 1 175 ? -11.458 1.794 20.914 1.00 87.69 175 ASN A N 1
ATOM 1419 C CA . ASN A 1 175 ? -10.628 2.919 21.329 1.00 87.69 175 ASN A CA 1
ATOM 1420 C C . ASN A 1 175 ? -9.808 3.433 20.131 1.00 87.69 175 ASN A C 1
ATOM 1422 O O . ASN A 1 175 ? -9.379 2.661 19.278 1.00 87.69 175 ASN A O 1
ATOM 1426 N N . GLU A 1 176 ? -9.547 4.741 20.068 1.00 90.31 176 GLU A N 1
ATOM 1427 C CA . GLU A 1 176 ? -8.644 5.332 19.073 1.00 90.31 176 GLU A CA 1
ATOM 1428 C C . GLU A 1 176 ? -7.279 4.635 19.011 1.00 90.31 176 GLU A C 1
ATOM 1430 O O . GLU A 1 176 ? -6.723 4.482 17.922 1.00 90.31 176 GLU A O 1
ATOM 1435 N N . ALA A 1 177 ? -6.760 4.190 20.159 1.00 91.69 177 ALA A N 1
ATOM 1436 C CA . ALA A 1 177 ? -5.472 3.509 20.247 1.00 91.69 177 ALA A CA 1
ATOM 1437 C C . ALA A 1 177 ? -5.401 2.241 19.376 1.00 91.69 177 ALA A C 1
ATOM 1439 O O . ALA A 1 177 ? -4.338 1.921 18.849 1.00 91.69 177 ALA A O 1
ATOM 1440 N N . GLU A 1 178 ? -6.531 1.570 19.145 1.00 90.88 178 GLU A N 1
ATOM 1441 C CA . GLU A 1 178 ? -6.611 0.365 18.308 1.00 90.88 178 GLU A CA 1
ATOM 1442 C C . GLU A 1 178 ? -6.385 0.654 16.814 1.00 90.88 178 GLU A C 1
ATOM 1444 O O . GLU A 1 178 ? -6.131 -0.260 16.033 1.00 90.88 178 GLU A O 1
ATOM 1449 N N . TYR A 1 179 ? -6.442 1.922 16.395 1.00 95.38 179 TYR A N 1
ATOM 1450 C CA . TYR A 1 179 ? -6.147 2.336 15.020 1.00 95.38 179 TYR A CA 1
ATOM 1451 C C . TYR A 1 179 ? -4.705 2.820 14.843 1.00 95.38 179 TYR A C 1
ATOM 1453 O O . TYR A 1 179 ? -4.306 3.172 13.730 1.00 95.38 179 TYR A O 1
ATOM 1461 N N . PHE A 1 180 ? -3.915 2.905 15.915 1.00 96.50 180 PHE A N 1
ATOM 1462 C CA . PHE A 1 180 ? -2.595 3.528 15.841 1.00 96.50 180 PHE A CA 1
ATOM 1463 C C . PHE A 1 180 ? -1.633 2.720 14.981 1.00 96.50 180 PHE A C 1
ATOM 1465 O O . PHE A 1 180 ? -1.029 3.299 14.083 1.00 96.50 180 PHE A O 1
ATOM 1472 N N . GLU A 1 181 ? -1.566 1.408 15.193 1.00 96.38 181 GLU A N 1
ATOM 1473 C CA . GLU A 1 181 ? -0.671 0.521 14.445 1.00 96.38 181 GLU A CA 1
ATOM 1474 C C . GLU A 1 181 ? -0.985 0.539 12.943 1.00 96.38 181 GLU A C 1
ATOM 1476 O O . GLU A 1 181 ? -0.088 0.729 12.126 1.00 96.38 181 GLU A O 1
ATOM 1481 N N . VAL A 1 182 ? -2.267 0.450 12.558 1.00 97.06 182 VAL A N 1
ATOM 1482 C CA . VAL A 1 182 ? -2.650 0.498 11.137 1.00 97.06 182 VAL A CA 1
ATOM 1483 C C . VAL A 1 182 ? -2.319 1.859 10.506 1.00 97.06 182 VAL A C 1
ATOM 1485 O O . VAL A 1 182 ? -1.883 1.912 9.357 1.00 97.06 182 VAL A O 1
ATOM 1488 N N . CYS A 1 183 ? -2.461 2.964 11.248 1.00 98.38 183 CYS A N 1
ATOM 1489 C CA . CYS A 1 183 ? -2.071 4.293 10.766 1.00 98.38 183 CYS A CA 1
ATOM 1490 C C . CYS A 1 183 ? -0.550 4.439 10.624 1.00 98.38 183 CYS A C 1
ATOM 1492 O O . CYS A 1 183 ? -0.089 5.045 9.659 1.00 98.38 183 CYS A O 1
ATOM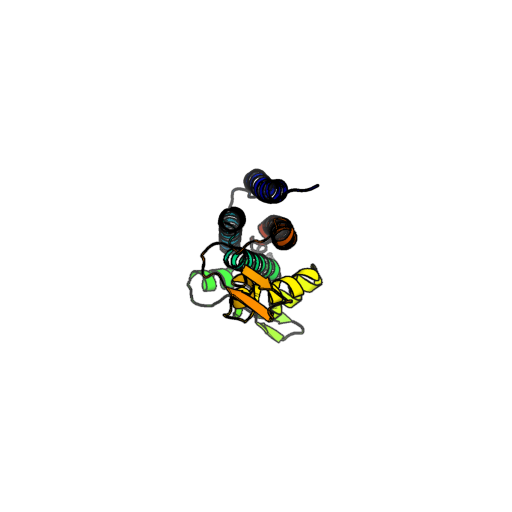 1494 N N . GLU A 1 184 ? 0.225 3.904 11.569 1.00 98.06 184 GLU A N 1
ATOM 1495 C CA . GLU A 1 184 ? 1.693 3.910 11.521 1.00 98.06 184 GLU A CA 1
ATOM 1496 C C . GLU A 1 184 ? 2.210 3.074 10.352 1.00 98.06 184 GLU A C 1
ATOM 1498 O O . GLU A 1 184 ? 3.009 3.564 9.555 1.00 98.06 184 GLU A O 1
ATOM 1503 N N . ALA A 1 185 ? 1.689 1.859 10.181 1.00 98.44 185 ALA A N 1
ATOM 1504 C CA . ALA A 1 185 ? 2.039 1.002 9.057 1.00 98.44 185 ALA A CA 1
ATOM 1505 C C . ALA A 1 185 ? 1.695 1.665 7.713 1.00 98.44 185 ALA A C 1
ATOM 1507 O O . ALA A 1 185 ? 2.508 1.631 6.787 1.00 98.44 185 ALA A O 1
ATOM 1508 N N . PHE A 1 186 ? 0.530 2.321 7.610 1.00 98.75 186 PHE A N 1
ATOM 1509 C CA . PHE A 1 186 ? 0.129 3.046 6.400 1.00 98.75 186 PHE A CA 1
ATOM 1510 C C . PHE A 1 186 ? 1.045 4.236 6.098 1.00 98.75 186 PHE A C 1
ATOM 1512 O O . PHE A 1 186 ? 1.428 4.457 4.945 1.00 98.75 186 PHE A O 1
ATOM 1519 N N . PHE A 1 187 ? 1.420 4.996 7.126 1.00 98.62 187 PHE A N 1
ATOM 1520 C CA . PHE A 1 187 ? 2.373 6.093 7.006 1.00 98.62 187 PHE A CA 1
ATOM 1521 C C . PHE A 1 187 ? 3.733 5.587 6.496 1.00 98.62 187 PHE A C 1
ATOM 1523 O O . PHE A 1 187 ? 4.223 6.053 5.461 1.00 98.62 187 PHE A O 1
ATOM 1530 N N . GLU A 1 188 ? 4.300 4.570 7.149 1.00 98.50 188 GLU A N 1
ATOM 1531 C CA . GLU A 1 188 ? 5.625 4.041 6.808 1.00 98.50 188 GLU A CA 1
ATOM 1532 C C . GLU A 1 188 ? 5.663 3.389 5.420 1.00 98.50 188 GLU A C 1
ATOM 1534 O O . GLU A 1 188 ? 6.577 3.673 4.641 1.00 98.50 188 GLU A O 1
ATOM 1539 N N . VAL A 1 189 ? 4.656 2.597 5.028 1.00 98.62 189 VAL A N 1
ATOM 1540 C CA . VAL A 1 189 ? 4.626 2.033 3.664 1.00 98.62 189 VAL A CA 1
ATOM 1541 C C . VAL A 1 189 ? 4.495 3.129 2.604 1.00 98.62 189 VAL A C 1
ATOM 1543 O O . VAL A 1 189 ? 5.159 3.072 1.569 1.00 98.62 189 VAL A O 1
ATOM 1546 N N . SER A 1 190 ? 3.707 4.176 2.866 1.00 98.44 190 SER A N 1
ATOM 1547 C CA . SER A 1 190 ? 3.567 5.306 1.939 1.00 98.44 190 SER A CA 1
ATOM 1548 C C . SER A 1 190 ? 4.895 6.045 1.782 1.00 98.44 190 SER A C 1
ATOM 1550 O O . SER A 1 190 ? 5.250 6.481 0.689 1.00 98.44 190 SER A O 1
ATOM 1552 N N . LYS A 1 191 ? 5.672 6.152 2.864 1.00 97.81 191 LYS A N 1
ATOM 1553 C CA . LYS A 1 191 ? 6.987 6.803 2.860 1.00 97.81 191 LYS A CA 1
ATOM 1554 C C . LYS A 1 191 ? 7.994 5.993 2.050 1.00 97.81 191 LYS A C 1
ATOM 1556 O O . LYS A 1 191 ? 8.758 6.565 1.271 1.00 97.81 191 LYS A O 1
ATOM 1561 N N . ILE A 1 192 ? 7.955 4.670 2.193 1.00 98.12 192 ILE A N 1
ATOM 1562 C CA . ILE A 1 192 ? 8.735 3.731 1.382 1.00 98.12 192 ILE A CA 1
ATOM 1563 C C . ILE A 1 192 ? 8.387 3.899 -0.103 1.00 98.12 192 ILE A C 1
ATOM 1565 O O . ILE A 1 192 ? 9.292 4.063 -0.920 1.00 98.12 192 ILE A O 1
ATOM 1569 N N . ILE A 1 193 ? 7.099 3.958 -0.452 1.00 98.00 193 ILE A N 1
ATOM 1570 C CA . ILE A 1 193 ? 6.652 4.190 -1.834 1.00 98.00 193 ILE A CA 1
ATOM 1571 C C . ILE A 1 193 ? 7.193 5.511 -2.378 1.00 98.00 193 ILE A C 1
ATOM 1573 O O . ILE A 1 193 ? 7.798 5.511 -3.445 1.00 98.00 193 ILE A O 1
ATOM 1577 N N . TYR A 1 194 ? 7.041 6.622 -1.655 1.00 95.88 194 TYR A N 1
ATOM 1578 C CA . TYR A 1 194 ? 7.526 7.927 -2.118 1.00 95.88 194 TYR A CA 1
ATOM 1579 C C . TYR A 1 194 ? 9.037 7.930 -2.366 1.00 95.88 194 TYR A C 1
ATOM 1581 O O . TYR A 1 194 ? 9.495 8.452 -3.383 1.00 95.88 194 TYR A O 1
ATOM 1589 N N . LYS A 1 195 ? 9.812 7.279 -1.489 1.00 94.31 195 LYS A N 1
ATOM 1590 C CA . LYS A 1 195 ? 11.249 7.076 -1.700 1.00 94.31 195 LYS A CA 1
ATOM 1591 C C . LYS A 1 195 ? 11.517 6.284 -2.984 1.00 94.31 195 LYS A C 1
ATOM 1593 O O . LYS A 1 195 ? 12.357 6.689 -3.783 1.00 94.31 195 LYS A O 1
ATOM 1598 N N . MET A 1 196 ? 10.813 5.173 -3.195 1.00 95.06 196 MET A N 1
ATOM 1599 C CA . MET A 1 196 ? 11.020 4.319 -4.367 1.00 95.06 196 MET A CA 1
ATOM 1600 C C . MET A 1 196 ? 10.568 4.974 -5.671 1.00 95.06 196 MET A C 1
ATOM 1602 O O . MET A 1 196 ? 11.243 4.791 -6.678 1.00 95.06 196 MET A O 1
ATOM 1606 N N . LEU A 1 197 ? 9.490 5.764 -5.666 1.00 93.81 197 LEU A N 1
ATOM 1607 C CA . LEU A 1 197 ? 9.042 6.526 -6.836 1.00 93.81 197 LEU A CA 1
ATOM 1608 C C . LEU A 1 197 ? 10.134 7.488 -7.314 1.00 93.81 197 LEU A C 1
ATOM 1610 O O . LEU A 1 197 ? 10.439 7.510 -8.502 1.00 93.81 197 LEU A O 1
ATOM 1614 N N . ARG A 1 198 ? 10.781 8.215 -6.393 1.00 89.12 198 ARG A N 1
ATOM 1615 C CA . ARG A 1 198 ? 11.901 9.108 -6.734 1.00 89.12 198 ARG A CA 1
ATOM 1616 C C . ARG A 1 198 ? 13.102 8.349 -7.291 1.00 89.12 198 ARG A C 1
ATOM 1618 O O . ARG A 1 198 ? 13.636 8.726 -8.326 1.00 89.12 198 ARG A O 1
ATOM 1625 N N . LEU A 1 199 ? 13.513 7.267 -6.626 1.00 89.12 199 LEU A N 1
ATOM 1626 C CA . LEU A 1 199 ? 14.668 6.469 -7.057 1.00 89.12 199 LEU A CA 1
ATOM 1627 C C . LEU A 1 199 ? 14.426 5.782 -8.409 1.00 89.12 199 LEU A C 1
ATOM 1629 O O . LEU A 1 199 ? 15.315 5.736 -9.254 1.00 89.12 199 LEU A O 1
ATOM 1633 N N . SER A 1 200 ? 13.211 5.281 -8.628 1.00 89.56 200 SER A N 1
ATOM 1634 C CA . SER A 1 200 ? 12.853 4.542 -9.842 1.00 89.56 200 SER A CA 1
ATOM 1635 C C . SER A 1 200 ? 12.574 5.457 -11.032 1.00 89.56 200 SER A C 1
ATOM 1637 O O . SER A 1 200 ? 12.603 4.986 -12.165 1.00 89.56 200 SER A O 1
ATOM 1639 N N . TRP A 1 201 ? 12.350 6.758 -10.807 1.00 87.81 201 TRP A N 1
ATOM 1640 C CA . TRP A 1 201 ? 12.145 7.722 -11.889 1.00 87.81 201 TRP A CA 1
ATOM 1641 C C . TRP A 1 201 ? 13.345 7.767 -12.843 1.00 87.81 201 TRP A C 1
ATOM 1643 O O . TRP A 1 201 ? 13.176 7.707 -14.055 1.00 87.81 201 TRP A O 1
ATOM 1653 N N . GLY A 1 202 ? 14.573 7.773 -12.311 1.00 79.75 202 GLY A N 1
ATOM 1654 C CA . GLY A 1 202 ? 15.788 7.725 -13.133 1.00 79.75 202 GLY A CA 1
ATOM 1655 C C . GLY A 1 202 ? 15.962 6.402 -13.887 1.00 79.75 202 GLY A C 1
ATOM 1656 O O . GLY A 1 202 ? 16.417 6.402 -15.030 1.00 79.75 202 GLY A O 1
ATOM 1657 N N . LEU A 1 203 ? 15.542 5.285 -13.278 1.00 76.19 203 LEU A N 1
ATOM 1658 C CA . LEU A 1 203 ? 15.598 3.958 -13.898 1.00 76.19 203 LEU A CA 1
ATOM 1659 C C . LEU A 1 203 ? 14.656 3.829 -15.090 1.00 76.19 203 LEU A C 1
ATOM 1661 O O . LEU A 1 203 ? 14.886 2.985 -15.941 1.00 76.19 203 LEU A O 1
ATOM 1665 N N . ALA A 1 204 ? 13.603 4.636 -15.182 1.00 77.38 204 ALA A N 1
ATOM 1666 C CA . ALA A 1 204 ? 12.610 4.515 -16.240 1.00 77.38 204 ALA A CA 1
ATOM 1667 C C . ALA A 1 204 ? 13.116 4.957 -17.630 1.00 77.38 204 ALA A C 1
ATOM 1669 O O . ALA A 1 204 ? 12.384 4.835 -18.608 1.00 77.38 204 ALA A O 1
ATOM 1670 N N . ARG A 1 205 ? 14.367 5.418 -17.751 1.00 73.69 205 ARG A N 1
ATOM 1671 C CA . ARG A 1 205 ? 15.033 5.649 -19.041 1.00 73.69 205 ARG A CA 1
ATOM 1672 C C . ARG A 1 205 ? 15.690 4.347 -19.533 1.00 73.69 205 ARG A C 1
ATOM 1674 O O . ARG A 1 205 ? 16.302 3.648 -18.723 1.00 73.69 205 ARG A O 1
ATOM 1681 N N . PRO A 1 206 ? 15.573 3.980 -20.819 1.00 65.62 206 PRO A N 1
ATOM 1682 C CA . PRO A 1 206 ? 16.382 2.912 -21.385 1.00 65.62 206 PRO A CA 1
ATOM 1683 C C . PRO A 1 206 ? 17.864 3.314 -21.321 1.00 65.62 206 PRO A C 1
ATOM 1685 O O . PRO A 1 206 ? 18.173 4.512 -21.367 1.00 65.62 206 PRO A O 1
ATOM 1688 N N . PRO A 1 207 ? 18.782 2.341 -21.192 1.00 62.12 207 PRO A N 1
ATOM 1689 C CA . PRO A 1 207 ? 20.202 2.625 -21.333 1.00 62.12 207 PRO A CA 1
ATOM 1690 C C . PRO A 1 207 ? 20.465 3.251 -22.715 1.00 62.12 207 PRO A C 1
ATOM 1692 O O . PRO A 1 207 ? 19.748 2.932 -23.671 1.00 62.12 207 PRO A O 1
ATOM 1695 N N . PRO A 1 208 ? 21.448 4.161 -22.840 1.00 59.09 208 PRO A N 1
ATOM 1696 C CA . PRO A 1 208 ? 21.865 4.644 -24.150 1.00 59.09 208 PRO A CA 1
ATOM 1697 C C . PRO A 1 208 ? 22.266 3.449 -25.032 1.00 59.09 208 PRO A C 1
ATOM 1699 O O . PRO A 1 208 ? 22.772 2.458 -24.498 1.00 59.09 208 PRO A O 1
ATOM 1702 N N . PRO A 1 209 ? 22.019 3.503 -26.354 1.00 56.34 209 PRO A N 1
ATOM 1703 C CA . PRO A 1 209 ? 22.457 2.441 -27.252 1.00 56.34 209 PRO A CA 1
ATOM 1704 C C . PRO A 1 209 ? 23.971 2.238 -27.106 1.00 56.34 209 PRO A C 1
ATOM 1706 O O . PRO A 1 209 ? 24.709 3.219 -27.004 1.00 56.34 209 PRO A O 1
ATOM 1709 N N . GLU A 1 210 ? 24.423 0.980 -27.075 1.00 54.06 210 GLU A N 1
ATOM 1710 C CA . GLU A 1 210 ? 25.852 0.667 -27.159 1.00 54.06 210 GLU A CA 1
ATOM 1711 C C . GLU A 1 210 ? 26.415 1.330 -28.423 1.00 54.06 210 GLU A C 1
ATOM 1713 O O . GLU A 1 210 ? 25.829 1.210 -29.503 1.00 54.06 210 GLU A O 1
ATOM 1718 N N . GLU A 1 211 ? 27.517 2.076 -28.288 1.00 47.09 211 GLU A N 1
ATOM 1719 C CA . GLU A 1 211 ? 28.221 2.632 -29.440 1.00 47.09 211 GLU A CA 1
ATOM 1720 C C . GLU A 1 211 ? 28.612 1.472 -30.355 1.00 47.09 211 GLU A C 1
ATOM 1722 O O . GLU A 1 211 ? 29.471 0.653 -30.026 1.00 47.09 211 GLU A O 1
ATOM 1727 N N . SER A 1 212 ? 27.935 1.379 -31.501 1.00 41.97 212 SER A N 1
ATOM 1728 C CA . SER A 1 212 ? 28.291 0.438 -32.554 1.00 41.97 212 SER A CA 1
ATOM 1729 C C . SER A 1 212 ? 29.777 0.643 -32.862 1.00 41.97 212 SER A C 1
ATOM 1731 O O . SER A 1 212 ? 30.169 1.796 -33.075 1.00 41.97 212 SER A O 1
ATOM 1733 N N . PRO A 1 213 ? 30.617 -0.413 -32.873 1.00 47.78 213 PRO A N 1
ATOM 1734 C CA . PRO A 1 213 ? 32.037 -0.244 -33.130 1.00 47.78 213 PRO A CA 1
ATOM 1735 C C . PRO A 1 213 ? 32.169 0.478 -34.463 1.00 47.78 213 PRO A C 1
ATOM 1737 O O . PRO A 1 213 ? 31.602 0.033 -35.465 1.00 47.78 213 PRO A O 1
ATOM 1740 N N . ALA A 1 214 ? 32.837 1.635 -34.428 1.00 48.03 214 ALA A N 1
ATOM 1741 C CA . ALA A 1 214 ? 33.077 2.452 -35.600 1.00 48.03 214 ALA A CA 1
ATOM 1742 C C . ALA A 1 214 ? 33.565 1.530 -36.716 1.00 48.03 214 ALA A C 1
ATOM 1744 O O . ALA A 1 214 ? 34.595 0.867 -36.581 1.00 48.03 214 ALA A O 1
ATOM 1745 N N . THR A 1 215 ? 32.784 1.437 -37.790 1.00 48.38 215 THR A N 1
ATOM 1746 C CA . THR A 1 215 ? 33.223 0.795 -39.021 1.00 48.38 215 THR A CA 1
ATOM 1747 C C . THR A 1 215 ? 34.475 1.534 -39.457 1.00 48.38 215 THR A C 1
ATOM 1749 O O . THR A 1 215 ? 34.393 2.672 -39.918 1.00 48.38 215 THR A O 1
ATOM 1752 N N . VAL A 1 216 ? 35.630 0.912 -39.230 1.00 48.47 216 VAL A N 1
ATOM 1753 C CA . VAL A 1 216 ? 36.909 1.363 -39.762 1.00 48.47 216 VAL A CA 1
ATOM 1754 C C . VAL A 1 216 ? 36.806 1.189 -41.273 1.00 48.47 216 VAL A C 1
ATOM 1756 O O . VAL A 1 216 ? 36.885 0.072 -41.780 1.00 48.47 216 VAL A O 1
ATOM 1759 N N . SER A 1 217 ? 36.500 2.289 -41.955 1.00 53.56 217 SER A N 1
ATOM 1760 C CA . SER A 1 217 ? 36.612 2.447 -43.406 1.00 53.56 217 SER A CA 1
ATOM 1761 C C . SER A 1 217 ? 38.044 2.777 -43.789 1.00 53.56 217 SER A C 1
ATOM 1763 O O . SER A 1 217 ? 38.592 3.691 -43.129 1.00 53.56 217 SER A O 1
#

Nearest PDB structures (foldseek):
  7vw7-assembly1_G  TM=2.391E-01  e=7.650E+00  Enterococcus hirae

Foldseek 3Di:
DQFLVNLLVLLVVLLVVLVVVVVVLQDDDDDALLLVVLVVLNVLLSVLSVVLSVCLVQQQVLVNLLSLLVLVVSLLLLLCQVQQPPNRVVSVCVVVVVDDQQQGWGDDPNDTDGSHPVNSQVSVCVVVVVSNVSNVVSVCSVDVHCVVQVQQFQDADPVVRDTDGHDDSHGHPDDSVVCPVSSVSSSVSSVSSSVSSSVCSVVSDDDDPDPDPPPPD